Protein AF-A0A0F9FN54-F1 (afdb_monomer_lite)

Organism: NCBI:txid412755

InterPro domains:
  IPR027417 P-loop containing nucleoside triphosphate hydrolase [G3DSA:3.40.50.300] (29-203)

pLDDT: mean 92.81, std 5.58, range [67.12, 98.38]

Secondary structure (DSSP, 8-state):
---HHHHHHHHHHHHHHHTS------HHHHHHHHHHHHHTEETTTTEESSPPPHHHHHHHHHHHHHHHH-HHHHHHHH-EEEPPGGGT-SEEE----HHHHHHHHHHHHHHHHHHHHHHTTPPP----------SSS-HHHHHHHHHHHHHHHSTT-------SSHHHHHHHHHHHHHHHHTS-TTTSPPEEEEETTTEEEE-

Structure (mmCIF, N/CA/C/O backbone):
data_AF-A0A0F9FN54-F1
#
_entry.id   AF-A0A0F9FN54-F1
#
loop_
_atom_site.group_PDB
_atom_site.id
_atom_site.type_symbol
_atom_site.label_atom_id
_atom_site.label_alt_id
_atom_site.label_comp_id
_atom_site.label_asym_id
_atom_site.label_entity_id
_atom_site.label_seq_id
_atom_site.pdbx_PDB_ins_code
_atom_site.Cartn_x
_atom_site.Cartn_y
_atom_site.Cartn_z
_atom_site.occupancy
_atom_site.B_iso_or_equiv
_atom_site.auth_seq_id
_atom_site.auth_comp_id
_atom_site.auth_asym_id
_atom_site.auth_atom_id
_atom_site.pdbx_PDB_model_num
ATOM 1 N N . MET A 1 1 ? 0.447 9.587 -1.155 1.00 75.12 1 MET A N 1
ATOM 2 C CA . MET A 1 1 ? 1.262 8.573 -1.870 1.00 75.12 1 MET A CA 1
ATOM 3 C C . MET A 1 1 ? 2.548 9.276 -2.309 1.00 75.12 1 MET A C 1
ATOM 5 O O . MET A 1 1 ? 2.485 10.494 -2.334 1.00 75.12 1 MET A O 1
ATOM 9 N N . TYR A 1 2 ? 3.659 8.559 -2.525 1.00 93.06 2 TYR A N 1
ATOM 10 C CA . TYR A 1 2 ? 5.071 8.960 -2.798 1.00 93.06 2 TYR A CA 1
ATOM 11 C C . TYR A 1 2 ? 5.631 10.282 -2.229 1.00 93.06 2 TYR A C 1
ATOM 13 O O . TYR A 1 2 ? 6.645 10.247 -1.538 1.00 93.06 2 TYR A O 1
ATOM 21 N N . SER A 1 3 ? 5.038 11.434 -2.542 1.00 95.44 3 SER A N 1
ATOM 22 C CA . SER A 1 3 ? 5.472 12.739 -2.030 1.00 95.44 3 SER A CA 1
ATOM 23 C C . SER A 1 3 ? 5.103 12.938 -0.563 1.00 95.44 3 SER A C 1
ATOM 25 O O . SER A 1 3 ? 3.932 12.846 -0.183 1.00 95.44 3 SER A O 1
ATOM 27 N N . GLN A 1 4 ? 6.100 13.297 0.249 1.00 95.19 4 GLN A N 1
ATOM 28 C CA . GLN A 1 4 ? 5.925 13.563 1.675 1.00 95.19 4 GLN A CA 1
ATOM 29 C C . GLN A 1 4 ? 4.948 14.718 1.933 1.00 95.19 4 GLN A C 1
ATOM 31 O O . GLN A 1 4 ? 4.065 14.589 2.778 1.00 95.19 4 GLN A O 1
ATOM 36 N N . GLY A 1 5 ? 5.032 15.809 1.164 1.00 94.81 5 GLY A N 1
ATOM 37 C CA . GLY A 1 5 ? 4.129 16.952 1.333 1.00 94.81 5 GLY A CA 1
ATOM 38 C C . GLY A 1 5 ? 2.670 16.592 1.033 1.00 94.81 5 GLY A C 1
ATOM 39 O O . GLY A 1 5 ? 1.753 17.023 1.735 1.00 94.81 5 GLY A O 1
ATOM 40 N N . ILE A 1 6 ? 2.440 15.740 0.028 1.00 95.00 6 ILE A N 1
ATOM 41 C CA . ILE A 1 6 ? 1.098 15.238 -0.294 1.00 95.00 6 ILE A CA 1
ATOM 42 C C . ILE A 1 6 ? 0.597 14.294 0.800 1.00 95.00 6 ILE A C 1
ATOM 44 O O . ILE A 1 6 ? -0.565 14.389 1.201 1.00 95.00 6 ILE A O 1
ATOM 48 N N . ILE A 1 7 ? 1.458 13.398 1.288 1.00 97.19 7 ILE A N 1
ATOM 49 C CA . ILE A 1 7 ? 1.140 12.465 2.375 1.00 97.19 7 ILE A CA 1
ATOM 50 C C . ILE A 1 7 ? 0.719 13.235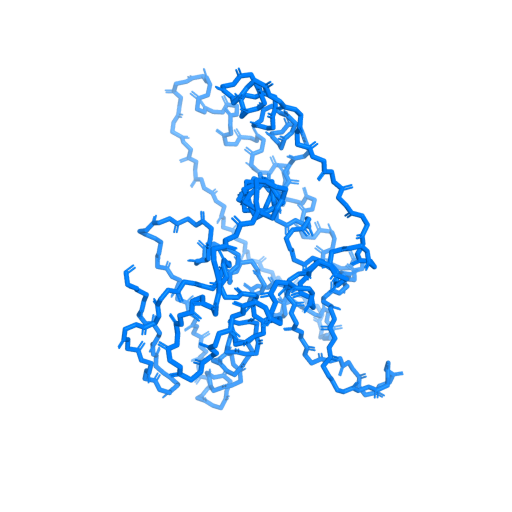 3.630 1.00 97.19 7 ILE A C 1
ATOM 52 O O . ILE A 1 7 ? -0.348 12.965 4.175 1.00 97.19 7 ILE A O 1
ATOM 56 N N . GLU A 1 8 ? 1.493 14.234 4.049 1.00 96.69 8 GLU A N 1
ATOM 57 C CA . GLU A 1 8 ? 1.197 15.060 5.225 1.00 96.69 8 GLU A CA 1
ATOM 58 C C . GLU A 1 8 ? -0.110 15.841 5.065 1.00 96.69 8 GLU A C 1
ATOM 60 O O . GLU A 1 8 ? -0.944 15.861 5.973 1.00 96.69 8 GLU A O 1
ATOM 65 N N . ALA A 1 9 ? -0.347 16.427 3.887 1.00 95.75 9 ALA A N 1
ATOM 66 C CA . ALA A 1 9 ? -1.596 17.123 3.601 1.00 95.75 9 ALA A CA 1
ATOM 67 C C . ALA A 1 9 ? -2.811 16.178 3.640 1.00 95.75 9 ALA A C 1
ATOM 69 O O . ALA A 1 9 ? -3.871 16.548 4.151 1.00 95.75 9 ALA A O 1
ATOM 70 N N . GLN A 1 10 ? -2.681 14.958 3.107 1.00 96.44 10 GLN A N 1
ATOM 71 C CA . GLN A 1 10 ? -3.735 13.942 3.154 1.00 96.44 10 GLN A CA 1
ATOM 72 C C . GLN A 1 10 ? -3.974 13.443 4.581 1.00 96.44 10 GLN A C 1
ATOM 74 O O . GLN A 1 10 ? -5.127 13.386 5.011 1.00 96.44 10 GLN A O 1
ATOM 79 N N . GLN A 1 11 ? -2.905 13.160 5.327 1.00 97.44 11 GLN A N 1
ATOM 80 C CA . GLN A 1 11 ? -2.971 12.781 6.734 1.00 97.44 11 GLN A CA 1
ATOM 81 C C . GLN A 1 11 ? -3.707 13.857 7.540 1.00 97.44 11 GLN A C 1
ATOM 83 O O . GLN A 1 11 ? -4.713 13.551 8.171 1.00 97.44 11 GLN A O 1
ATOM 88 N N . GLY A 1 12 ? -3.317 15.130 7.426 1.00 97.31 12 GLY A N 1
ATOM 89 C CA . GLY A 1 12 ? -3.979 16.225 8.141 1.00 97.31 12 GLY A CA 1
ATOM 90 C C . GLY A 1 12 ? -5.473 16.366 7.813 1.00 97.31 12 GLY A C 1
ATOM 91 O O . GLY A 1 12 ? -6.284 16.645 8.698 1.00 97.31 12 GLY A O 1
ATOM 92 N N . ARG A 1 13 ? -5.881 16.121 6.557 1.00 96.62 13 ARG A N 1
ATOM 93 C CA . ARG A 1 13 ? -7.307 16.097 6.173 1.00 96.62 13 ARG A CA 1
ATOM 94 C C . ARG A 1 13 ? -8.059 14.939 6.828 1.00 96.62 13 ARG A C 1
ATOM 96 O O . ARG A 1 13 ? -9.179 15.144 7.296 1.00 96.62 13 ARG A O 1
ATOM 103 N N . LEU A 1 14 ? -7.469 13.743 6.851 1.00 96.88 14 LEU A N 1
ATOM 104 C CA . LEU A 1 14 ? -8.062 12.567 7.491 1.00 96.88 14 LEU A CA 1
ATOM 105 C C . L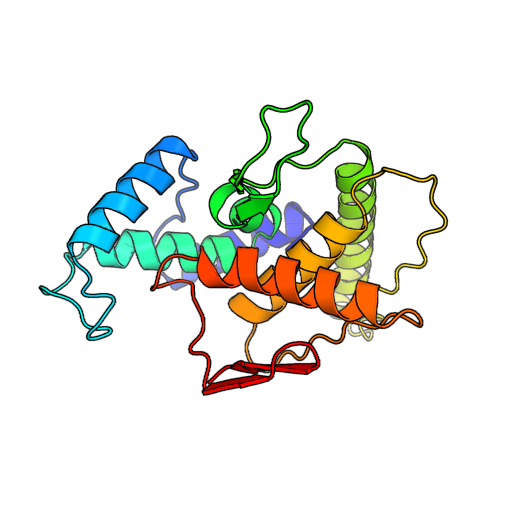EU A 1 14 ? -8.198 12.771 8.999 1.00 96.88 14 LEU A C 1
ATOM 107 O O . LEU A 1 14 ? -9.282 12.568 9.537 1.00 96.88 14 LEU A O 1
ATOM 111 N N . GLU A 1 15 ? -7.141 13.245 9.655 1.00 97.56 15 GLU A N 1
ATOM 112 C CA . GLU A 1 15 ? -7.126 13.496 11.096 1.00 97.56 15 GLU A CA 1
ATOM 113 C C . GLU A 1 15 ? -8.177 14.533 11.502 1.00 97.56 15 GLU A C 1
ATOM 115 O O . GLU A 1 15 ? -8.944 14.316 12.442 1.00 97.56 15 GLU A O 1
ATOM 120 N N . LYS A 1 16 ? -8.291 15.628 10.736 1.00 97.25 16 LYS A N 1
ATOM 121 C CA . LYS A 1 16 ? -9.332 16.642 10.946 1.00 97.25 16 LYS A CA 1
ATOM 122 C C . LYS A 1 16 ? -10.739 16.065 10.787 1.00 97.25 16 LYS A C 1
ATOM 124 O O . LYS A 1 16 ? -11.623 16.407 11.565 1.00 97.25 16 LYS A O 1
ATOM 129 N N . ARG A 1 17 ? -10.958 15.216 9.779 1.00 96.38 17 ARG A N 1
ATOM 130 C CA . ARG A 1 17 ? -12.266 14.595 9.517 1.00 96.38 17 ARG A CA 1
ATOM 131 C C . ARG A 1 17 ? -12.664 13.607 10.612 1.00 96.38 17 ARG A C 1
ATOM 133 O O . ARG A 1 17 ? -13.839 13.510 10.937 1.00 96.38 17 ARG A O 1
ATOM 140 N N . LEU A 1 18 ? -11.701 12.856 11.133 1.00 94.62 18 LEU A N 1
ATOM 141 C CA . LEU A 1 18 ? -11.948 11.772 12.079 1.00 94.62 18 LEU A CA 1
ATOM 142 C C . LEU A 1 18 ? -11.888 12.215 13.548 1.00 94.62 18 LEU A C 1
ATOM 144 O O . LEU A 1 18 ? -12.342 11.481 14.422 1.00 94.62 18 LEU A O 1
ATOM 148 N N . GLY A 1 19 ? -11.315 13.387 13.831 1.00 94.81 19 GLY A N 1
ATOM 149 C CA . GLY A 1 19 ? -11.162 13.906 15.190 1.00 94.81 19 GLY A CA 1
ATOM 150 C C . GLY A 1 19 ? -10.036 13.240 15.985 1.00 94.81 19 GLY A C 1
ATOM 151 O O . GLY A 1 19 ? -10.048 13.282 17.213 1.00 94.81 19 GLY A O 1
ATOM 152 N N . PHE A 1 20 ? -9.066 12.608 15.317 1.00 94.44 20 PHE A N 1
ATOM 153 C CA . PHE A 1 20 ? -7.920 11.977 15.970 1.00 94.44 20 PHE A CA 1
ATOM 154 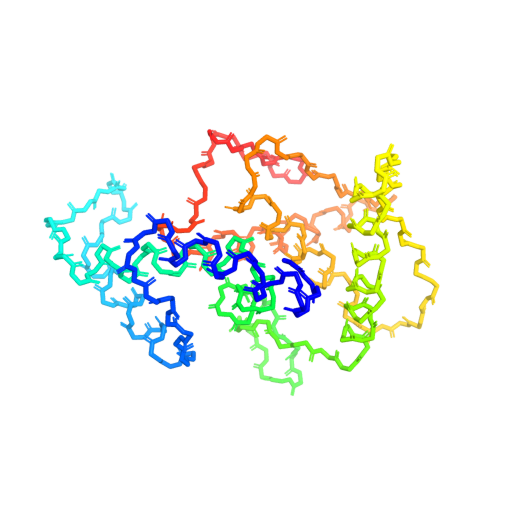C C . PHE A 1 20 ? -6.682 11.934 15.082 1.00 94.44 20 PHE A C 1
ATOM 156 O O . PHE A 1 20 ? -6.790 12.024 13.865 1.00 94.44 20 PHE A O 1
ATOM 163 N N . LYS A 1 21 ? -5.511 11.756 15.701 1.00 97.00 21 LYS A N 1
ATOM 164 C CA . LYS A 1 21 ? -4.230 11.669 14.992 1.00 97.00 21 LYS A CA 1
ATOM 165 C C . LYS A 1 21 ? -3.916 10.251 14.533 1.00 97.00 21 LYS A C 1
ATOM 167 O O . LYS A 1 21 ? -4.030 9.315 15.326 1.00 97.00 21 LYS A O 1
ATOM 172 N N . LEU A 1 22 ? -3.461 10.113 13.291 1.00 97.44 22 LEU A N 1
ATOM 173 C CA . LEU A 1 22 ? -2.934 8.853 12.789 1.00 97.44 22 LEU A CA 1
ATOM 174 C C . LEU A 1 22 ? -1.554 8.617 13.410 1.00 97.44 22 LEU A C 1
ATOM 176 O O . LEU A 1 22 ? -0.697 9.501 13.441 1.00 97.44 22 LEU A O 1
ATOM 180 N N . THR A 1 23 ? -1.345 7.415 13.930 1.00 97.50 23 THR A N 1
ATOM 181 C CA . THR A 1 23 ? -0.119 7.004 14.609 1.00 97.50 23 THR A CA 1
ATOM 182 C C . THR A 1 23 ? 0.686 6.106 13.688 1.00 97.50 23 THR A C 1
ATOM 184 O O . THR A 1 23 ? 0.209 5.063 13.264 1.00 97.50 23 THR A O 1
ATOM 187 N N . ARG A 1 24 ? 1.926 6.489 13.388 1.00 97.62 24 ARG A N 1
ATOM 188 C CA . ARG A 1 24 ? 2.852 5.643 12.627 1.00 97.62 24 ARG A CA 1
ATOM 189 C C . ARG A 1 24 ? 3.532 4.671 13.583 1.00 97.62 24 ARG A C 1
ATOM 191 O O . ARG A 1 24 ? 4.430 5.073 14.322 1.00 97.62 24 ARG A O 1
ATOM 198 N N . TYR A 1 25 ? 3.101 3.415 13.586 1.00 97.50 25 TYR A N 1
ATOM 199 C CA . TYR A 1 25 ? 3.693 2.400 14.452 1.00 97.50 25 TYR A CA 1
ATOM 200 C C . TYR A 1 25 ? 5.016 1.869 13.862 1.00 97.50 25 TYR A C 1
ATOM 202 O O . TYR A 1 25 ? 5.160 1.759 12.633 1.00 97.50 25 TYR A O 1
ATOM 210 N N . PRO A 1 26 ? 6.014 1.566 14.713 1.00 96.88 26 PRO A N 1
ATOM 211 C CA . PRO A 1 26 ? 7.192 0.815 14.294 1.00 96.88 26 PRO A CA 1
ATOM 212 C C . PRO A 1 26 ? 6.799 -0.625 13.922 1.00 96.88 26 PRO A C 1
ATOM 214 O O . PRO A 1 26 ? 5.759 -1.121 14.361 1.00 96.88 26 PRO A O 1
ATOM 217 N N . LEU A 1 27 ? 7.612 -1.263 13.077 1.00 96.00 27 LEU A N 1
ATOM 218 C CA . LEU A 1 27 ? 7.303 -2.566 12.477 1.00 96.00 27 LEU A CA 1
ATOM 219 C C . LEU A 1 27 ? 7.028 -3.653 13.525 1.00 96.00 27 LEU A C 1
ATOM 221 O O . LEU A 1 27 ? 6.020 -4.336 13.429 1.00 96.00 27 LEU A O 1
ATOM 225 N N . ASP A 1 28 ? 7.861 -3.748 14.558 1.00 97.31 28 ASP A N 1
ATOM 226 C CA . ASP A 1 28 ? 7.722 -4.712 15.657 1.00 97.31 28 ASP A CA 1
ATOM 227 C C . ASP A 1 28 ? 6.358 -4.617 16.362 1.00 97.31 28 ASP A C 1
ATOM 229 O O . ASP A 1 28 ? 5.728 -5.623 16.688 1.00 97.31 28 ASP A O 1
ATOM 233 N N . LYS A 1 29 ? 5.855 -3.392 16.556 1.00 97.81 29 LYS A N 1
ATOM 234 C CA . LYS A 1 29 ? 4.516 -3.171 17.114 1.00 97.81 29 LYS A CA 1
ATOM 235 C C . LYS A 1 29 ? 3.417 -3.564 16.140 1.00 97.81 29 LYS A C 1
ATOM 237 O O . LYS A 1 29 ? 2.404 -4.094 16.583 1.00 97.81 29 LYS A O 1
ATOM 242 N N . VAL A 1 30 ? 3.590 -3.288 14.849 1.00 98.06 30 VAL A N 1
ATOM 243 C CA . VAL A 1 30 ? 2.627 -3.701 13.818 1.00 98.06 30 VAL A CA 1
ATOM 244 C C . VAL A 1 30 ? 2.535 -5.221 13.770 1.00 98.06 30 VAL A C 1
ATOM 246 O O . VAL A 1 30 ? 1.434 -5.753 13.822 1.00 98.06 30 VAL A O 1
ATOM 249 N N . GLU A 1 31 ? 3.667 -5.922 13.766 1.00 97.50 31 GLU A N 1
ATOM 250 C CA . GLU A 1 31 ? 3.717 -7.387 13.779 1.00 97.50 31 GLU A CA 1
ATOM 251 C C . GLU A 1 31 ? 3.035 -7.970 15.023 1.00 97.50 31 GLU A C 1
ATOM 253 O O . GLU A 1 31 ? 2.241 -8.905 14.913 1.00 97.50 31 GLU A O 1
ATOM 258 N N . ALA A 1 32 ? 3.268 -7.379 16.199 1.00 98.12 32 ALA A N 1
ATOM 259 C CA . ALA A 1 32 ? 2.592 -7.788 17.428 1.00 98.12 32 ALA A CA 1
ATOM 260 C C . ALA A 1 32 ? 1.065 -7.601 17.351 1.00 98.12 32 ALA A C 1
ATOM 262 O O . ALA A 1 32 ? 0.311 -8.473 17.787 1.00 98.12 32 ALA A O 1
ATOM 263 N N . TRP A 1 33 ? 0.599 -6.488 16.776 1.00 98.38 33 TRP A N 1
ATOM 264 C CA . TRP A 1 33 ? -0.829 -6.246 16.557 1.00 98.38 33 TRP A CA 1
ATOM 265 C C . TRP A 1 33 ? -1.437 -7.195 15.528 1.00 98.38 33 TRP A C 1
ATOM 267 O O . TRP A 1 33 ? -2.531 -7.702 15.756 1.00 98.38 33 TRP A O 1
ATOM 277 N N . VAL A 1 34 ? -0.738 -7.467 14.424 1.00 97.75 34 VAL A N 1
ATOM 278 C CA . VAL A 1 34 ? -1.182 -8.436 13.412 1.00 97.75 34 VAL A CA 1
ATOM 279 C C . VAL A 1 34 ? -1.350 -9.811 14.053 1.00 97.75 34 VAL A C 1
ATOM 281 O O . VAL A 1 34 ? -2.433 -10.379 13.967 1.00 97.75 34 VAL A O 1
ATOM 284 N N . ALA A 1 35 ? -0.353 -10.291 14.802 1.00 97.25 35 ALA A N 1
ATOM 285 C CA . ALA A 1 35 ? -0.441 -11.573 15.501 1.00 97.25 35 ALA A CA 1
ATOM 286 C C . ALA A 1 35 ? -1.602 -11.616 16.515 1.00 97.25 35 ALA A C 1
ATOM 288 O O . ALA A 1 35 ? -2.294 -12.629 16.640 1.00 97.25 35 ALA A O 1
ATOM 289 N N . HIS A 1 36 ? -1.842 -10.511 17.228 1.00 97.56 36 HIS A N 1
ATOM 290 C CA . HIS A 1 36 ? -2.970 -10.386 18.151 1.00 97.56 36 HIS A CA 1
ATOM 291 C C . HIS A 1 36 ? -4.328 -10.475 17.435 1.00 97.56 36 HIS A C 1
ATOM 293 O O . HIS A 1 36 ? -5.216 -11.205 17.880 1.00 97.56 36 HIS A O 1
ATOM 299 N N . LEU A 1 37 ? -4.479 -9.765 16.315 1.00 97.62 37 LEU A N 1
ATOM 300 C CA . LEU A 1 37 ? -5.703 -9.741 15.512 1.00 97.62 37 LEU A CA 1
ATOM 301 C C . LEU A 1 37 ? -5.944 -11.061 14.774 1.00 97.62 37 LEU A C 1
ATOM 303 O O . LEU A 1 37 ? -7.090 -11.490 14.649 1.00 97.62 37 LEU A O 1
ATOM 307 N N . ASP A 1 38 ? -4.888 -11.736 14.325 1.00 96.06 38 ASP A N 1
ATOM 308 C CA . ASP A 1 38 ? -4.984 -13.052 13.692 1.00 96.06 38 ASP A CA 1
ATOM 309 C C . ASP A 1 38 ? -5.495 -14.107 14.677 1.00 96.06 38 ASP A C 1
ATOM 311 O O . ASP A 1 38 ? -6.315 -14.949 14.313 1.00 96.06 38 ASP A O 1
ATOM 315 N N . ALA A 1 39 ? -5.116 -14.019 15.956 1.00 95.56 39 ALA A N 1
ATOM 316 C CA . ALA A 1 39 ? -5.679 -14.880 16.997 1.00 95.56 39 ALA A CA 1
ATOM 317 C C . ALA A 1 39 ? -7.193 -14.656 17.206 1.00 95.56 39 ALA A C 1
ATOM 319 O O . ALA A 1 39 ? -7.898 -15.560 17.663 1.00 95.56 39 ALA A O 1
ATOM 320 N N . ALA A 1 40 ? -7.710 -13.473 16.857 1.00 95.19 40 ALA A N 1
ATOM 321 C CA . ALA A 1 40 ? -9.134 -13.149 16.903 1.00 95.19 40 ALA A CA 1
ATOM 322 C C . ALA A 1 40 ? -9.897 -13.539 15.621 1.00 95.19 40 ALA A C 1
ATOM 324 O O . ALA A 1 40 ? -11.125 -13.416 15.593 1.00 95.19 40 ALA A O 1
ATOM 325 N N . TYR A 1 41 ? -9.217 -14.048 14.589 1.00 96.50 41 TYR A N 1
ATOM 326 C CA . TYR A 1 41 ? -9.801 -14.380 13.290 1.00 96.50 41 TYR A CA 1
ATOM 327 C C . TYR A 1 41 ? -9.745 -15.888 12.999 1.00 96.50 41 TYR A C 1
ATOM 329 O O . TYR A 1 41 ? -8.823 -16.612 13.382 1.00 96.50 41 TYR A O 1
ATOM 337 N N . ASP A 1 42 ? -10.786 -16.402 12.353 1.00 93.69 42 ASP A N 1
ATOM 338 C CA . ASP A 1 42 ? -10.851 -17.766 11.840 1.00 93.69 42 ASP A CA 1
ATOM 339 C C . ASP A 1 42 ? -10.664 -17.723 10.322 1.00 93.69 42 ASP A C 1
ATOM 341 O O . ASP A 1 42 ? -11.586 -17.356 9.594 1.00 93.69 42 ASP A O 1
ATOM 345 N N . ASN A 1 43 ? -9.462 -18.072 9.854 1.00 88.00 43 ASN A N 1
ATOM 346 C CA . ASN A 1 43 ? -9.116 -18.038 8.430 1.00 88.00 43 ASN A CA 1
ATOM 347 C C . ASN A 1 43 ? -9.936 -19.028 7.589 1.00 88.00 43 ASN A C 1
ATOM 349 O O . ASN A 1 43 ? -10.284 -18.707 6.453 1.00 88.00 43 ASN A O 1
ATOM 353 N N . ASP A 1 44 ? -10.296 -20.188 8.146 1.00 88.75 44 ASP A N 1
ATOM 354 C CA . ASP A 1 44 ? -11.051 -21.215 7.420 1.00 88.75 44 ASP A CA 1
ATOM 355 C C . ASP A 1 44 ? -12.495 -20.767 7.200 1.00 88.75 44 ASP A C 1
ATOM 357 O O . ASP A 1 44 ? -13.055 -20.900 6.111 1.00 88.75 44 ASP A O 1
ATOM 361 N N . LYS A 1 45 ? -13.102 -20.196 8.246 1.00 91.00 45 LYS A N 1
ATOM 362 C CA . LYS A 1 45 ? -14.482 -19.697 8.194 1.00 91.00 45 LYS A CA 1
ATOM 363 C C . LYS A 1 45 ? -14.587 -18.272 7.663 1.00 91.00 45 LYS A C 1
ATOM 365 O O . LYS A 1 45 ? -15.698 -17.826 7.395 1.00 91.00 45 LYS A O 1
ATOM 370 N N . LYS A 1 46 ? -13.461 -17.569 7.528 1.00 90.06 46 LYS A N 1
ATOM 371 C CA . LYS A 1 46 ? -13.366 -16.137 7.213 1.00 90.06 46 LYS A CA 1
ATOM 372 C C . LYS A 1 46 ? -14.204 -15.257 8.148 1.00 90.06 46 LYS A C 1
ATOM 374 O O . LYS A 1 46 ? -14.857 -14.311 7.710 1.00 90.06 46 LYS A O 1
ATOM 379 N N . LEU A 1 47 ? -14.213 -15.580 9.442 1.00 93.94 47 LEU A N 1
ATOM 380 C CA . LEU A 1 47 ? -15.048 -14.914 10.445 1.00 93.94 47 LEU A CA 1
ATOM 381 C C . LEU A 1 47 ? -14.251 -14.550 11.692 1.00 93.94 47 LEU A C 1
ATOM 383 O O . LEU A 1 47 ? -13.337 -15.259 12.104 1.00 93.94 47 LEU A O 1
ATOM 387 N N . LEU A 1 48 ? -14.658 -13.464 12.342 1.00 95.25 48 LEU A N 1
ATOM 388 C CA . LEU A 1 48 ? -14.146 -13.110 13.657 1.00 95.25 48 LEU A CA 1
ATOM 389 C C . LEU A 1 48 ? -14.602 -14.135 14.704 1.00 95.25 48 LEU A C 1
ATOM 391 O O . LEU A 1 48 ? -15.786 -14.462 14.804 1.00 95.25 48 LEU A O 1
ATOM 395 N N . ARG A 1 49 ? -13.662 -14.614 15.521 1.00 95.44 49 ARG A N 1
ATOM 396 C CA . ARG A 1 49 ? -13.931 -15.521 16.651 1.00 95.44 49 ARG A CA 1
ATOM 397 C C . ARG A 1 49 ? -14.637 -14.807 17.804 1.00 95.44 49 ARG A C 1
ATOM 399 O O . ARG A 1 49 ? -15.304 -15.447 18.612 1.00 95.44 49 ARG A O 1
ATOM 406 N N . ARG A 1 50 ? -14.468 -13.487 17.884 1.00 95.50 50 ARG A N 1
ATOM 407 C CA . ARG A 1 50 ? -15.088 -12.582 18.857 1.00 95.50 50 ARG A CA 1
ATOM 408 C C . ARG A 1 50 ? -15.250 -11.192 18.253 1.00 95.50 50 ARG A C 1
ATOM 410 O O . ARG A 1 50 ? -14.578 -10.865 17.283 1.00 95.50 50 ARG A O 1
ATOM 417 N N . ALA A 1 51 ? -16.080 -10.354 18.864 1.00 96.25 51 ALA A N 1
ATOM 418 C CA . ALA A 1 51 ? -16.097 -8.937 18.521 1.00 96.25 51 ALA A CA 1
ATOM 419 C C . ALA A 1 51 ? -14.716 -8.297 18.762 1.00 96.25 51 ALA A C 1
ATOM 421 O O . ALA A 1 51 ? -14.009 -8.662 19.715 1.00 96.25 51 ALA A O 1
ATOM 422 N N . LEU A 1 52 ? -14.352 -7.356 17.892 1.00 97.50 52 LEU A N 1
ATOM 423 C CA . LEU A 1 52 ? -13.165 -6.533 18.070 1.00 97.50 52 LEU A CA 1
ATOM 424 C C . LEU A 1 52 ? -13.389 -5.527 19.198 1.00 97.50 52 LEU A C 1
ATOM 426 O O . LEU A 1 52 ? -14.505 -5.052 19.427 1.00 97.50 52 LEU A O 1
ATOM 430 N N . THR A 1 53 ? -12.326 -5.225 19.931 1.00 98.06 53 THR A N 1
ATOM 431 C CA . THR A 1 53 ? -12.329 -4.138 20.901 1.00 98.06 53 THR A CA 1
ATOM 432 C C . THR A 1 53 ? -12.257 -2.793 20.170 1.00 98.06 53 THR A C 1
ATOM 434 O O . THR A 1 53 ? -11.754 -2.714 19.046 1.00 98.06 53 THR A O 1
ATOM 437 N N . PRO A 1 54 ? -12.681 -1.691 20.812 1.00 97.38 54 PRO A N 1
ATOM 438 C CA . PRO A 1 54 ? -12.527 -0.358 20.230 1.00 97.38 54 PRO A CA 1
ATOM 439 C C . PRO A 1 54 ? -11.075 -0.002 19.875 1.00 97.38 54 PRO A C 1
ATOM 441 O O . PRO A 1 54 ? -10.836 0.795 18.971 1.00 97.38 54 PRO A O 1
ATOM 444 N N . GLU A 1 55 ? -10.099 -0.573 20.584 1.00 97.38 55 GLU A N 1
ATOM 445 C CA . GLU A 1 55 ? -8.669 -0.362 20.335 1.00 97.38 55 GLU A CA 1
ATOM 446 C C . GLU A 1 55 ? -8.192 -1.116 19.090 1.00 97.38 55 GLU A C 1
ATOM 448 O O . GLU A 1 55 ? -7.436 -0.559 18.296 1.00 97.38 55 GLU A O 1
ATOM 453 N N . GLU A 1 56 ? -8.675 -2.342 18.887 1.00 98.19 56 GLU A N 1
ATOM 454 C CA . GLU A 1 56 ? -8.412 -3.142 17.688 1.00 98.19 56 GLU A CA 1
ATOM 455 C C . GLU A 1 56 ? -9.008 -2.491 16.440 1.00 98.19 56 GLU A C 1
ATOM 457 O O . GLU A 1 56 ? -8.296 -2.278 15.459 1.00 98.19 56 GLU A O 1
ATOM 462 N N . ASP A 1 57 ? -10.280 -2.088 16.503 1.00 97.56 57 ASP A N 1
ATOM 463 C CA . ASP A 1 57 ? -10.935 -1.345 15.420 1.00 97.56 57 ASP A CA 1
ATOM 464 C C . ASP A 1 57 ? -10.174 -0.056 15.104 1.00 97.56 57 ASP A C 1
ATOM 466 O O . ASP A 1 57 ? -9.978 0.317 13.943 1.00 97.56 57 ASP A O 1
ATOM 470 N N . ARG A 1 58 ? -9.700 0.633 16.147 1.00 97.44 58 ARG A N 1
ATOM 471 C CA . ARG A 1 58 ? -8.917 1.855 15.993 1.00 97.44 58 ARG A CA 1
ATOM 472 C C . ARG A 1 58 ? -7.569 1.597 15.336 1.00 97.44 58 ARG A C 1
ATOM 474 O O . ARG A 1 58 ? -7.163 2.405 14.499 1.00 97.44 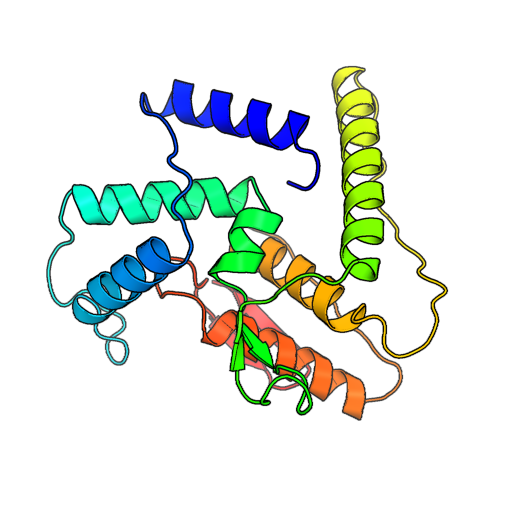58 ARG A O 1
ATOM 481 N N . PHE A 1 59 ? -6.889 0.515 15.698 1.00 98.31 59 PHE A N 1
ATOM 482 C CA . PHE A 1 59 ? -5.638 0.112 15.071 1.00 98.31 59 PHE A CA 1
ATOM 483 C C . PHE A 1 59 ? -5.850 -0.226 13.590 1.00 98.31 59 PHE A C 1
ATOM 485 O O . PHE A 1 59 ? -5.175 0.347 12.736 1.00 98.31 59 PHE A O 1
ATOM 492 N N . ILE A 1 60 ? -6.845 -1.059 13.271 1.00 98.19 60 ILE A N 1
ATOM 493 C CA . ILE A 1 60 ? -7.183 -1.434 11.889 1.00 98.19 60 ILE A CA 1
ATOM 494 C C . ILE A 1 60 ? -7.495 -0.190 11.056 1.00 98.19 60 ILE A C 1
ATOM 496 O O . ILE A 1 60 ? -6.951 -0.015 9.962 1.00 98.19 60 ILE A O 1
ATOM 500 N N . LEU A 1 61 ? -8.326 0.719 11.578 1.00 98.06 61 LEU A N 1
ATOM 501 C CA . LEU A 1 61 ? -8.655 1.968 10.897 1.00 98.06 61 LEU A CA 1
ATOM 502 C C . LEU A 1 61 ? -7.408 2.833 10.670 1.00 98.06 61 LEU A C 1
ATOM 504 O O . LEU A 1 61 ? -7.226 3.373 9.579 1.00 98.06 61 LEU A O 1
ATOM 508 N N . ASN A 1 62 ? -6.546 2.964 11.679 1.00 98.38 62 ASN A N 1
ATOM 509 C CA . ASN A 1 62 ? -5.300 3.717 11.575 1.00 98.38 62 ASN A CA 1
ATOM 510 C C . ASN A 1 62 ? -4.400 3.178 10.455 1.00 98.38 62 ASN A C 1
ATOM 512 O O . ASN A 1 62 ? -3.982 3.936 9.577 1.00 98.38 62 ASN A O 1
ATOM 516 N N . GLU A 1 63 ? -4.147 1.871 10.469 1.00 98.31 63 GLU A N 1
ATOM 517 C CA . GLU A 1 63 ? -3.253 1.215 9.519 1.00 98.31 63 GLU A CA 1
ATOM 518 C C . GLU A 1 63 ? -3.821 1.197 8.103 1.00 98.31 63 GLU A C 1
ATOM 520 O O . GLU A 1 63 ? -3.079 1.434 7.151 1.00 98.31 63 GLU A O 1
ATOM 525 N N . THR A 1 64 ? -5.132 1.006 7.947 1.00 97.62 64 THR A N 1
ATOM 526 C CA . THR A 1 64 ? -5.807 1.065 6.641 1.00 97.62 64 THR A CA 1
ATOM 527 C C . THR A 1 64 ? -5.680 2.458 6.023 1.00 97.62 64 THR A C 1
ATOM 529 O O . THR A 1 64 ? -5.353 2.608 4.841 1.00 97.62 64 THR A O 1
ATOM 532 N N . LEU A 1 65 ? -5.887 3.508 6.824 1.00 97.38 65 LEU A N 1
ATOM 533 C CA . LEU A 1 65 ? -5.799 4.890 6.357 1.00 97.38 65 LEU A CA 1
ATOM 534 C C . LEU A 1 65 ? -4.368 5.290 6.006 1.00 97.38 65 LEU A C 1
ATOM 536 O O . LEU A 1 65 ? -4.154 5.838 4.924 1.00 97.38 65 LEU A O 1
ATOM 540 N N . LEU A 1 66 ? -3.396 4.993 6.878 1.00 97.88 66 LEU A N 1
ATOM 541 C CA . LEU A 1 66 ? -1.981 5.247 6.594 1.00 97.88 66 LEU A CA 1
ATOM 542 C C . LEU A 1 66 ? -1.521 4.474 5.363 1.00 97.88 66 LEU A C 1
ATOM 544 O O . LEU A 1 66 ? -0.894 5.060 4.485 1.00 97.88 66 LEU A O 1
ATOM 548 N N . SER A 1 67 ? -1.910 3.204 5.253 1.00 97.56 67 SER A N 1
ATOM 549 C CA . SER A 1 67 ? -1.615 2.380 4.085 1.00 97.56 67 SER A CA 1
ATOM 550 C C . SER A 1 67 ? -2.153 2.994 2.800 1.00 97.56 67 SER A C 1
ATOM 552 O O . SER A 1 67 ? -1.463 3.010 1.787 1.00 97.56 67 SER A O 1
ATOM 554 N N . THR A 1 68 ? -3.356 3.566 2.834 1.00 96.62 68 THR A N 1
ATOM 555 C CA . THR A 1 68 ? -3.971 4.188 1.655 1.00 96.62 68 THR A CA 1
ATOM 556 C C . THR A 1 68 ? -3.205 5.420 1.181 1.00 96.62 68 THR A C 1
ATOM 558 O O . THR A 1 68 ? -3.011 5.629 -0.021 1.00 96.62 68 THR A O 1
ATOM 561 N N . ILE A 1 69 ? -2.758 6.257 2.116 1.00 96.94 69 ILE A N 1
ATOM 562 C CA . ILE A 1 69 ? -2.120 7.528 1.771 1.00 96.94 69 ILE A CA 1
ATOM 563 C C . ILE A 1 69 ? -0.606 7.422 1.642 1.00 96.94 69 ILE A C 1
ATOM 565 O O . ILE A 1 69 ? -0.022 8.287 1.006 1.00 96.94 69 ILE A O 1
ATOM 569 N N . ASP A 1 70 ? 0.053 6.402 2.176 1.00 97.75 70 ASP A N 1
ATOM 570 C CA . ASP A 1 70 ? 1.510 6.299 2.199 1.00 97.75 70 ASP A CA 1
ATOM 571 C C . ASP A 1 70 ? 1.970 4.918 1.721 1.00 97.75 70 ASP A C 1
ATOM 573 O O . ASP A 1 70 ? 1.901 3.919 2.436 1.00 97.75 70 ASP A O 1
ATOM 577 N N . TYR A 1 71 ? 2.469 4.890 0.481 1.00 97.62 71 TYR A N 1
ATOM 578 C CA . TYR A 1 71 ? 2.991 3.678 -0.144 1.00 97.62 71 TYR A CA 1
ATOM 579 C C . TYR A 1 71 ? 4.155 3.083 0.648 1.00 97.62 71 TYR A C 1
ATOM 581 O O . TYR A 1 71 ? 4.195 1.872 0.830 1.00 97.62 71 TYR A O 1
ATOM 589 N N . LEU A 1 72 ? 5.107 3.909 1.096 1.00 96.69 72 LEU A N 1
ATOM 590 C CA . LEU A 1 72 ? 6.310 3.389 1.738 1.00 96.69 72 LEU A CA 1
ATOM 591 C C . LEU A 1 72 ? 5.960 2.798 3.101 1.00 96.69 72 LEU A C 1
ATOM 593 O O . LEU A 1 72 ? 6.400 1.698 3.422 1.00 96.69 72 LEU A O 1
ATOM 597 N N . TYR A 1 73 ? 5.093 3.490 3.848 1.00 97.56 73 TYR A N 1
ATOM 598 C CA . TYR A 1 73 ? 4.569 2.978 5.109 1.00 97.56 73 TYR A CA 1
ATOM 599 C C . TYR A 1 73 ? 3.922 1.602 4.933 1.00 97.56 73 TYR A C 1
ATOM 601 O O . TYR A 1 73 ? 4.251 0.687 5.687 1.00 97.56 73 TYR A O 1
ATOM 609 N N . HIS A 1 74 ? 3.050 1.457 3.928 1.00 97.88 74 HIS A N 1
ATOM 610 C CA . HIS A 1 74 ? 2.382 0.194 3.626 1.00 97.88 74 HIS A CA 1
ATOM 611 C C . HIS A 1 74 ? 3.374 -0.898 3.215 1.00 97.88 74 HIS A C 1
ATOM 613 O O . HIS A 1 74 ? 3.376 -1.990 3.778 1.00 97.88 74 HIS A O 1
ATOM 619 N N . ALA A 1 75 ? 4.233 -0.593 2.244 1.00 97.69 75 ALA A N 1
ATOM 620 C CA . ALA A 1 75 ? 5.100 -1.574 1.619 1.00 97.69 75 ALA A CA 1
ATOM 621 C C . ALA A 1 75 ? 6.122 -2.157 2.606 1.00 97.69 75 ALA A C 1
ATOM 623 O O . ALA A 1 75 ? 6.319 -3.365 2.634 1.00 97.69 75 ALA A O 1
ATOM 624 N N . GLU A 1 76 ? 6.714 -1.330 3.469 1.00 96.31 76 GLU A N 1
ATOM 625 C CA . GLU A 1 76 ? 7.697 -1.787 4.465 1.00 96.31 76 GLU A CA 1
ATOM 626 C C . GLU A 1 76 ? 7.092 -2.625 5.605 1.00 96.31 76 GLU A C 1
ATOM 628 O O . GLU A 1 76 ? 7.839 -3.245 6.358 1.00 96.31 76 GLU A O 1
ATOM 633 N N . ARG A 1 77 ? 5.761 -2.615 5.769 1.00 97.50 77 ARG A N 1
ATOM 634 C CA . ARG A 1 77 ? 5.052 -3.312 6.861 1.00 97.50 77 ARG A CA 1
ATOM 635 C C . ARG A 1 77 ? 4.245 -4.516 6.407 1.00 97.50 77 ARG A C 1
ATOM 637 O O . ARG A 1 77 ? 4.045 -5.434 7.194 1.00 97.50 77 ARG A O 1
ATOM 644 N N . TYR A 1 78 ? 3.740 -4.480 5.178 1.00 98.00 78 TYR A N 1
ATOM 645 C CA . TYR A 1 78 ? 2.739 -5.435 4.708 1.00 98.00 78 TYR A CA 1
ATOM 646 C C . TYR A 1 78 ? 3.117 -6.117 3.394 1.00 98.00 78 TYR A C 1
ATOM 648 O O . TYR A 1 78 ? 2.459 -7.079 3.010 1.00 98.00 78 TYR A O 1
ATOM 656 N N . HIS A 1 79 ? 4.158 -5.667 2.682 1.00 97.88 79 HIS A N 1
ATOM 657 C CA . HIS A 1 79 ? 4.608 -6.390 1.494 1.00 97.88 79 HIS A CA 1
ATOM 658 C C . HIS A 1 79 ? 5.657 -7.427 1.856 1.00 97.88 79 HIS A C 1
ATOM 660 O O . HIS A 1 79 ? 6.835 -7.116 2.040 1.00 97.88 79 HIS A O 1
ATOM 666 N N . THR A 1 80 ? 5.222 -8.679 1.876 1.00 96.94 80 THR A N 1
ATOM 667 C CA . THR A 1 80 ? 6.109 -9.833 1.951 1.00 96.94 80 THR A CA 1
ATOM 668 C C . THR A 1 80 ? 6.648 -10.173 0.566 1.00 96.94 80 THR A C 1
ATOM 670 O O . THR A 1 80 ? 5.897 -10.276 -0.405 1.00 96.94 80 THR A O 1
ATOM 673 N N . ILE A 1 81 ? 7.961 -10.355 0.470 1.00 95.19 81 ILE A N 1
ATOM 674 C CA . ILE A 1 81 ? 8.667 -10.742 -0.750 1.00 95.19 81 ILE A CA 1
ATOM 675 C C . ILE A 1 81 ? 9.612 -11.911 -0.478 1.00 95.19 81 ILE A C 1
ATOM 677 O O . ILE A 1 81 ? 9.985 -12.175 0.664 1.00 95.19 81 ILE A O 1
ATOM 681 N N . GLU A 1 82 ? 10.033 -12.581 -1.546 1.00 92.06 82 GLU A N 1
ATOM 682 C CA . GLU A 1 82 ? 11.167 -13.501 -1.499 1.00 92.06 82 GLU A CA 1
ATOM 683 C C . GLU A 1 82 ? 12.465 -12.703 -1.324 1.00 92.06 82 GLU A C 1
ATOM 685 O O . GLU A 1 82 ? 12.782 -11.826 -2.136 1.00 92.06 82 GLU A O 1
ATOM 690 N N . LEU A 1 83 ? 13.195 -12.998 -0.252 1.00 87.38 83 LEU A N 1
ATOM 691 C CA . LEU A 1 83 ? 14.497 -12.420 0.044 1.00 87.38 83 LEU A CA 1
ATOM 692 C C . LEU A 1 83 ? 15.587 -13.097 -0.787 1.00 87.38 83 LEU A C 1
ATOM 694 O O . LEU A 1 83 ? 15.489 -14.273 -1.150 1.00 87.38 83 LEU A O 1
ATOM 698 N N . ASP A 1 84 ? 16.651 -12.346 -1.068 1.00 80.00 84 ASP A N 1
ATOM 699 C CA . ASP A 1 84 ? 17.823 -12.894 -1.742 1.00 80.00 84 ASP A CA 1
ATOM 700 C C . ASP A 1 84 ? 18.434 -14.017 -0.887 1.00 80.00 84 ASP A C 1
ATOM 702 O O . ASP A 1 84 ? 18.516 -13.914 0.340 1.00 80.00 84 ASP A O 1
ATOM 706 N N . ALA A 1 85 ? 18.889 -15.096 -1.526 1.00 75.88 85 ALA A N 1
ATOM 707 C CA . ALA A 1 85 ? 19.560 -16.199 -0.844 1.00 75.88 85 ALA A CA 1
ATOM 708 C C . ALA A 1 85 ? 20.795 -15.728 -0.052 1.00 75.88 85 ALA A C 1
ATOM 710 O O . ALA A 1 85 ? 21.107 -16.290 0.997 1.00 75.88 85 ALA A O 1
ATOM 711 N N . MET A 1 86 ? 21.465 -14.669 -0.516 1.00 74.19 86 MET A N 1
ATOM 712 C CA . MET A 1 86 ? 22.596 -14.044 0.177 1.00 74.19 86 MET A CA 1
ATOM 713 C C . MET A 1 86 ? 22.176 -13.252 1.424 1.00 74.19 86 MET A C 1
ATOM 715 O O . MET A 1 86 ? 23.002 -13.017 2.302 1.00 74.19 86 MET A O 1
ATOM 719 N N . GLU A 1 87 ? 20.900 -12.872 1.532 1.00 67.69 87 GLU A N 1
ATOM 720 C CA . GLU A 1 87 ? 20.298 -12.217 2.703 1.00 67.69 87 GLU A CA 1
ATOM 721 C C . GLU A 1 87 ? 19.605 -13.219 3.648 1.00 67.69 87 GLU A C 1
ATOM 723 O O . GLU A 1 87 ? 18.868 -12.826 4.550 1.00 67.69 87 GLU A O 1
ATOM 728 N N . GLY A 1 88 ? 19.858 -14.521 3.466 1.00 73.00 88 GLY A N 1
ATOM 729 C CA . GLY A 1 88 ? 19.284 -15.607 4.266 1.00 73.00 88 GLY A CA 1
ATOM 730 C C . GLY A 1 88 ? 18.165 -16.380 3.563 1.00 73.00 88 GLY A C 1
ATOM 731 O O . GLY A 1 88 ? 17.796 -17.455 4.034 1.00 73.00 88 GLY A O 1
ATOM 732 N N . GLY A 1 89 ? 17.678 -15.889 2.416 1.00 82.44 89 GLY A N 1
ATOM 733 C CA . GLY A 1 89 ? 16.588 -16.496 1.654 1.00 82.44 89 GLY A CA 1
ATOM 734 C C . GLY A 1 89 ? 15.240 -16.489 2.387 1.00 82.44 89 GLY A C 1
ATOM 735 O O . GLY A 1 89 ? 15.091 -15.945 3.479 1.00 82.44 89 GLY A O 1
ATOM 736 N N . GLY A 1 90 ? 14.233 -17.110 1.773 1.00 90.88 90 GLY A N 1
ATOM 737 C CA . GLY A 1 90 ? 12.890 -17.219 2.350 1.00 90.88 90 GLY A CA 1
ATOM 738 C C . GLY A 1 90 ? 12.027 -15.977 2.134 1.00 90.88 90 GLY A C 1
ATOM 739 O O . GLY A 1 90 ? 12.264 -15.196 1.216 1.00 90.88 90 GLY A O 1
ATOM 740 N N . LEU A 1 91 ? 10.984 -15.829 2.951 1.00 94.19 91 LEU A N 1
ATOM 741 C CA . LEU A 1 91 ? 10.048 -14.709 2.882 1.00 94.19 91 LEU A CA 1
ATOM 742 C C . LEU A 1 91 ? 10.376 -13.661 3.946 1.00 94.19 91 LEU A C 1
ATOM 744 O O . LEU A 1 91 ? 10.684 -14.003 5.086 1.00 94.19 91 LEU A O 1
ATOM 748 N N . GLY A 1 92 ? 10.253 -12.386 3.591 1.00 93.81 92 GLY A N 1
ATOM 749 C CA . GLY A 1 92 ? 10.412 -11.286 4.534 1.00 93.81 92 GLY A CA 1
ATOM 750 C C . GLY A 1 92 ? 9.827 -9.978 4.026 1.00 93.81 92 GLY A C 1
ATOM 751 O O . GLY A 1 92 ? 9.337 -9.892 2.900 1.00 93.81 92 GLY A O 1
ATOM 752 N N . HIS A 1 93 ? 9.865 -8.951 4.873 1.00 94.50 93 HIS A N 1
ATOM 753 C CA . HIS A 1 93 ? 9.361 -7.624 4.521 1.00 94.50 93 HIS A CA 1
ATOM 754 C C . HIS A 1 93 ? 10.206 -6.969 3.438 1.00 94.50 93 HIS A C 1
ATOM 756 O O . HIS A 1 93 ? 11.440 -7.010 3.477 1.00 94.50 93 HIS A O 1
ATOM 762 N N . LEU A 1 94 ? 9.536 -6.302 2.502 1.00 94.19 94 LEU A N 1
ATOM 763 C CA . LEU A 1 94 ? 10.193 -5.502 1.485 1.00 94.19 94 LEU A CA 1
ATOM 764 C C . LEU A 1 94 ? 11.030 -4.400 2.141 1.00 94.19 94 LEU A C 1
ATOM 766 O O . LEU A 1 94 ? 10.513 -3.503 2.805 1.00 94.19 94 LEU A O 1
ATOM 770 N N . ARG A 1 95 ? 12.332 -4.423 1.861 1.00 92.06 95 ARG A N 1
ATOM 771 C CA . ARG A 1 95 ? 13.252 -3.327 2.165 1.00 92.06 95 ARG A CA 1
ATOM 772 C C . ARG A 1 95 ? 13.760 -2.742 0.868 1.00 92.06 95 ARG A C 1
ATOM 774 O O . ARG A 1 95 ? 14.308 -3.453 0.028 1.00 92.06 95 ARG A O 1
ATOM 781 N N . LEU A 1 96 ? 13.559 -1.442 0.696 1.00 92.44 96 LEU A N 1
ATOM 782 C CA . LEU A 1 96 ? 13.932 -0.803 -0.551 1.00 92.44 96 LEU A CA 1
ATOM 783 C C . LEU A 1 96 ? 15.439 -0.609 -0.662 1.00 92.44 96 LEU A C 1
ATOM 785 O O . LEU A 1 96 ? 16.102 -0.100 0.240 1.00 92.44 96 LEU A O 1
ATOM 789 N N . TRP A 1 97 ? 15.964 -0.953 -1.829 1.00 91.94 97 TRP A N 1
ATOM 790 C CA . TRP A 1 97 ? 17.338 -0.666 -2.202 1.00 91.94 97 TRP A CA 1
ATOM 791 C C . TRP A 1 97 ? 17.497 0.794 -2.619 1.00 91.94 97 TRP A C 1
ATOM 793 O O . TRP A 1 97 ? 16.554 1.438 -3.084 1.00 91.94 97 TRP A O 1
ATOM 803 N N . GLY A 1 98 ? 18.730 1.305 -2.563 1.00 92.25 98 GLY A N 1
ATOM 804 C CA . GLY A 1 98 ? 19.041 2.666 -3.012 1.00 92.25 98 GLY A CA 1
ATOM 805 C C . GLY A 1 98 ? 18.569 2.954 -4.445 1.00 92.25 98 GLY A C 1
ATOM 806 O O . GLY A 1 98 ? 18.047 4.036 -4.714 1.00 92.25 98 GLY A O 1
ATOM 807 N N . SER A 1 99 ? 18.659 1.966 -5.344 1.00 91.94 99 SER A N 1
ATOM 808 C CA . SER A 1 99 ? 18.137 2.047 -6.716 1.00 91.94 99 SER A CA 1
ATOM 809 C C . SER A 1 99 ? 16.621 2.265 -6.764 1.00 91.94 99 SER A C 1
ATOM 811 O O . SER A 1 99 ? 16.139 3.084 -7.543 1.00 91.94 99 SER A O 1
ATOM 813 N N . GLN A 1 100 ? 15.863 1.561 -5.925 1.00 94.00 100 GLN A N 1
ATOM 814 C CA . GLN A 1 100 ? 14.406 1.668 -5.853 1.00 94.00 100 GLN A CA 1
ATOM 815 C C . GLN A 1 100 ? 13.985 3.000 -5.219 1.00 94.00 100 GLN A C 1
ATOM 817 O O . GLN A 1 100 ? 13.050 3.646 -5.692 1.00 94.00 100 GLN A O 1
ATOM 822 N N . THR A 1 101 ? 14.733 3.473 -4.220 1.00 94.69 101 THR A N 1
ATOM 823 C CA . THR A 1 101 ? 14.519 4.789 -3.603 1.00 94.69 101 THR A CA 1
ATOM 824 C C . THR A 1 101 ? 14.721 5.933 -4.600 1.00 94.69 101 THR A C 1
ATOM 826 O O . THR A 1 101 ? 13.985 6.918 -4.551 1.00 94.69 101 THR A O 1
ATOM 829 N N . ILE A 1 102 ? 15.664 5.820 -5.543 1.00 93.62 102 ILE A N 1
ATOM 830 C CA . ILE A 1 102 ? 15.826 6.809 -6.627 1.00 93.62 102 ILE A CA 1
ATOM 831 C C . ILE A 1 102 ? 14.556 6.886 -7.483 1.00 93.62 102 ILE A C 1
ATOM 833 O O . ILE A 1 102 ? 14.069 7.983 -7.752 1.00 93.62 102 ILE A O 1
ATOM 837 N N . VAL A 1 103 ? 13.981 5.741 -7.861 1.00 94.00 103 VAL A N 1
ATOM 838 C CA . VAL A 1 103 ? 12.724 5.703 -8.629 1.00 94.00 103 VAL A CA 1
ATOM 839 C C . VAL A 1 103 ? 11.598 6.384 -7.853 1.00 94.00 103 VAL A C 1
ATOM 841 O O . VAL A 1 103 ? 10.901 7.226 -8.414 1.00 94.00 103 VAL A O 1
ATOM 844 N N . LEU A 1 104 ? 11.452 6.097 -6.556 1.00 95.44 104 LEU A N 1
ATOM 845 C CA . LEU A 1 104 ? 10.409 6.721 -5.734 1.00 95.44 104 LEU A CA 1
ATOM 846 C C . LEU A 1 104 ? 10.574 8.233 -5.592 1.00 95.44 104 LEU A C 1
ATOM 848 O O . LEU A 1 104 ? 9.571 8.941 -5.574 1.00 9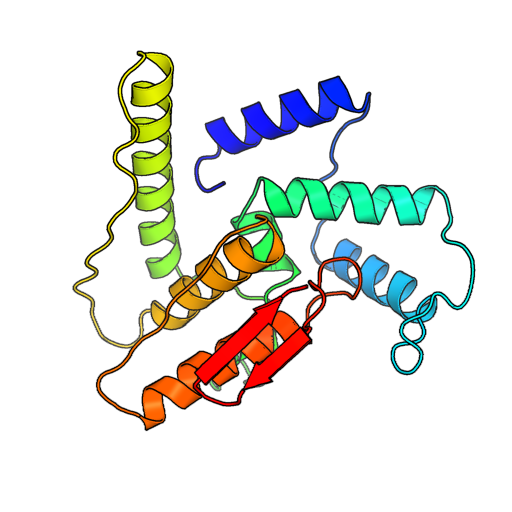5.44 104 LEU A O 1
ATOM 852 N N . LYS A 1 105 ? 11.808 8.746 -5.552 1.00 95.69 105 LYS A N 1
ATOM 853 C CA . LYS A 1 105 ? 12.056 10.197 -5.566 1.00 95.69 105 LYS A CA 1
ATOM 854 C C . LYS A 1 105 ? 11.536 10.847 -6.850 1.00 95.69 105 LYS A C 1
ATOM 856 O O . LYS A 1 105 ? 10.952 11.926 -6.789 1.00 95.69 105 LYS A O 1
ATOM 861 N N . HIS A 1 106 ? 11.709 10.193 -7.998 1.00 95.38 106 HIS A N 1
ATOM 862 C CA . HIS A 1 106 ? 11.141 10.678 -9.258 1.00 95.38 106 HIS A CA 1
ATOM 863 C C . HIS A 1 106 ? 9.612 10.591 -9.270 1.00 95.38 106 HIS A C 1
ATOM 865 O O . HIS A 1 106 ? 8.964 11.565 -9.644 1.00 95.38 106 HIS A O 1
ATOM 871 N N . LEU A 1 107 ? 9.037 9.481 -8.792 1.00 95.62 107 LEU A N 1
ATOM 872 C CA . LEU A 1 107 ? 7.583 9.336 -8.651 1.00 95.62 107 LEU A CA 1
ATOM 873 C C . LEU A 1 107 ? 6.982 10.428 -7.753 1.00 95.62 107 LEU A C 1
ATOM 875 O O . LEU A 1 107 ? 5.965 11.012 -8.112 1.00 95.62 107 LEU A O 1
ATOM 879 N N . ALA A 1 108 ? 7.627 10.741 -6.626 1.00 96.12 108 ALA A N 1
ATOM 880 C CA . ALA A 1 108 ? 7.220 11.820 -5.729 1.00 96.12 108 ALA A CA 1
ATOM 881 C C . ALA A 1 108 ? 7.224 13.182 -6.433 1.00 96.12 108 ALA A C 1
ATOM 883 O O . ALA A 1 108 ? 6.221 13.891 -6.396 1.00 96.12 108 ALA A O 1
ATOM 884 N N . LYS A 1 109 ? 8.311 13.510 -7.142 1.00 95.75 109 LYS A N 1
ATOM 885 C CA . LYS A 1 109 ? 8.412 14.760 -7.901 1.00 95.75 109 LYS A CA 1
ATOM 886 C C . LYS A 1 109 ? 7.301 14.889 -8.950 1.00 95.75 109 LYS A C 1
ATOM 888 O O . LYS A 1 109 ? 6.654 15.927 -9.024 1.00 95.75 109 LYS A O 1
ATOM 893 N N . TRP A 1 110 ? 7.062 13.850 -9.749 1.00 95.19 110 TRP A N 1
ATOM 894 C CA . TRP A 1 110 ? 6.021 13.892 -10.784 1.00 95.19 110 TRP A CA 1
ATOM 895 C C . TRP A 1 110 ? 4.616 13.991 -10.200 1.00 95.19 110 TRP A C 1
ATOM 897 O O . TRP A 1 110 ? 3.753 14.662 -10.757 1.00 95.19 110 TRP A O 1
ATOM 907 N N . GLN A 1 111 ? 4.387 13.367 -9.050 1.00 94.69 111 GLN A N 1
ATOM 908 C CA . GLN A 1 111 ? 3.125 13.499 -8.342 1.00 94.69 111 GLN A CA 1
ATOM 909 C C . GLN A 1 111 ? 2.897 14.928 -7.822 1.00 94.69 111 GLN A C 1
ATOM 911 O O . GLN A 1 111 ? 1.771 15.422 -7.890 1.00 94.69 111 GLN A O 1
ATOM 916 N N . ASP A 1 112 ? 3.943 15.599 -7.329 1.00 95.00 112 ASP A N 1
ATOM 917 C CA . ASP A 1 112 ? 3.871 17.014 -6.940 1.00 95.00 112 ASP A CA 1
ATOM 918 C C . ASP A 1 112 ? 3.553 17.910 -8.144 1.00 95.00 112 ASP A C 1
ATOM 920 O O . ASP A 1 112 ? 2.705 18.800 -8.049 1.00 95.00 112 ASP A O 1
ATOM 924 N N . GLU A 1 113 ? 4.184 17.648 -9.293 1.00 94.69 113 GLU A N 1
ATOM 925 C CA . GLU A 1 113 ? 3.913 18.356 -10.548 1.00 94.69 113 GLU A CA 1
ATOM 926 C C . GLU A 1 113 ? 2.450 18.183 -10.986 1.00 94.69 113 GLU A C 1
ATOM 928 O O . GLU A 1 113 ? 1.772 19.175 -11.263 1.00 94.69 113 GLU A O 1
ATOM 933 N N . ASP A 1 114 ? 1.920 16.957 -10.976 1.00 94.62 114 ASP A N 1
ATOM 934 C CA . ASP A 1 114 ? 0.512 16.690 -11.293 1.00 94.62 114 ASP A CA 1
ATOM 935 C C . ASP A 1 114 ? -0.442 17.376 -10.308 1.00 94.62 114 ASP A C 1
ATOM 937 O O . ASP A 1 114 ? -1.446 17.969 -10.714 1.00 94.62 114 ASP A O 1
ATOM 941 N N . GLN A 1 115 ? -0.124 17.366 -9.011 1.00 92.62 115 GLN A N 1
ATOM 942 C CA . GLN A 1 115 ? -0.948 18.042 -8.014 1.00 92.62 115 GLN A CA 1
ATOM 943 C C . GLN A 1 115 ? -0.947 19.565 -8.206 1.00 92.62 115 GLN A C 1
ATOM 945 O O . GLN A 1 115 ? -1.994 20.202 -8.056 1.00 92.62 115 GLN A O 1
ATOM 950 N N . TYR A 1 116 ? 0.192 20.152 -8.580 1.00 94.12 116 TYR A N 1
ATOM 951 C CA . TYR A 1 116 ? 0.272 21.565 -8.940 1.00 94.12 116 TYR A CA 1
ATOM 952 C C . TYR A 1 116 ? -0.595 21.884 -10.165 1.00 94.12 116 TYR A C 1
ATOM 954 O O . TYR A 1 116 ? -1.325 22.876 -10.155 1.00 94.12 116 TYR A O 1
ATOM 962 N N . ARG A 1 117 ? -0.581 21.037 -11.201 1.00 94.75 117 ARG A N 1
ATOM 963 C CA . ARG A 1 117 ? -1.421 21.220 -12.400 1.00 94.75 117 ARG A CA 1
ATOM 964 C C . ARG A 1 117 ? -2.906 21.231 -12.053 1.00 94.75 117 ARG A C 1
ATOM 966 O O . ARG A 1 117 ? -3.598 22.190 -12.394 1.00 94.75 117 ARG A O 1
ATOM 973 N N . VAL A 1 118 ? -3.363 20.233 -11.298 1.00 94.19 118 VAL A N 1
ATOM 974 C CA . VAL A 1 118 ? -4.763 20.133 -10.857 1.00 94.19 118 VAL A CA 1
ATOM 975 C C . VAL A 1 118 ? -5.169 21.346 -10.018 1.00 94.19 118 VAL A C 1
ATOM 977 O O . VAL A 1 118 ? -6.242 21.912 -10.228 1.00 94.19 118 VAL A O 1
ATOM 980 N N . ALA A 1 119 ? -4.302 21.807 -9.110 1.00 93.81 119 ALA A N 1
ATOM 981 C CA . ALA A 1 119 ? -4.558 23.011 -8.317 1.00 93.81 119 ALA A CA 1
ATOM 982 C C . ALA A 1 119 ? -4.721 24.276 -9.184 1.00 93.81 119 ALA A C 1
ATOM 984 O O . ALA A 1 119 ? -5.472 25.181 -8.821 1.00 93.81 119 ALA A O 1
ATOM 985 N N . ASN A 1 120 ? -4.077 24.313 -10.352 1.00 95.94 120 ASN A N 1
ATOM 986 C CA . ASN A 1 120 ? -4.186 25.387 -11.338 1.00 95.94 120 ASN A CA 1
ATOM 987 C C . ASN A 1 120 ? -5.232 25.103 -12.432 1.00 95.94 120 ASN A C 1
ATOM 989 O O . ASN A 1 120 ? -5.194 25.723 -13.493 1.00 95.94 120 ASN A O 1
ATOM 993 N N . LYS A 1 121 ? -6.192 24.200 -12.171 1.00 95.75 121 LYS A N 1
ATOM 994 C CA . LYS A 1 121 ? -7.284 23.829 -13.092 1.00 95.75 121 LYS A CA 1
ATOM 995 C C . LYS A 1 121 ? -6.801 23.270 -14.438 1.00 95.75 121 LYS A C 1
ATOM 997 O O . LYS A 1 121 ? -7.520 23.361 -15.429 1.00 95.75 121 LYS A O 1
ATOM 1002 N N . ALA A 1 122 ? -5.597 22.709 -14.472 1.00 96.31 122 ALA A N 1
ATOM 1003 C CA . ALA A 1 122 ? -5.087 21.952 -15.604 1.00 96.31 122 ALA A CA 1
ATOM 1004 C C . ALA A 1 122 ? -5.235 20.448 -15.349 1.00 96.31 122 ALA A C 1
ATOM 1006 O O . ALA A 1 122 ? -5.255 19.998 -14.201 1.00 96.31 122 ALA A O 1
ATOM 1007 N N . ASP A 1 123 ? -5.286 19.668 -16.425 1.00 94.88 123 ASP A N 1
ATOM 1008 C CA . ASP A 1 123 ? -5.357 18.214 -16.326 1.00 94.88 123 ASP A CA 1
ATOM 1009 C C . ASP A 1 123 ? -4.053 17.626 -15.766 1.00 94.88 123 ASP A C 1
ATOM 1011 O O . ASP A 1 123 ? -2.941 18.057 -16.122 1.00 94.88 123 ASP A O 1
ATOM 1015 N N . ALA A 1 124 ? -4.201 16.616 -14.905 1.00 92.25 124 ALA A N 1
ATOM 1016 C CA . ALA A 1 124 ? -3.104 15.736 -14.521 1.00 92.25 124 ALA A CA 1
ATOM 1017 C C . ALA A 1 124 ? -2.647 14.940 -15.750 1.00 92.25 124 ALA A C 1
ATOM 1019 O O . ALA A 1 124 ? -3.473 14.447 -16.518 1.00 92.25 124 ALA A O 1
ATOM 1020 N N . ILE A 1 125 ? -1.336 14.814 -15.932 1.00 91.38 125 ILE A N 1
ATOM 1021 C CA . ILE A 1 125 ? -0.760 14.056 -17.050 1.00 91.38 125 ILE A CA 1
ATOM 1022 C C . ILE A 1 125 ? -0.668 12.572 -16.682 1.00 91.38 125 ILE A C 1
ATOM 1024 O O . ILE A 1 125 ? -0.790 11.702 -17.546 1.00 91.38 125 ILE A O 1
ATOM 1028 N N . GLY A 1 126 ? -0.485 12.277 -15.395 1.00 88.88 126 GLY A N 1
ATOM 1029 C CA . GLY A 1 126 ? -0.161 10.947 -14.918 1.00 88.88 126 GLY A CA 1
ATOM 1030 C C . GLY A 1 126 ? 1.327 10.640 -15.065 1.00 88.88 126 GLY A C 1
ATOM 1031 O O . GLY A 1 126 ? 2.120 11.411 -15.607 1.00 88.88 126 GLY A O 1
ATOM 1032 N N . THR A 1 127 ? 1.724 9.473 -14.565 1.00 89.31 127 THR A N 1
ATOM 1033 C CA . THR A 1 127 ? 3.124 9.047 -14.562 1.00 89.31 127 THR A CA 1
ATOM 1034 C C . THR A 1 127 ? 3.361 7.905 -15.544 1.00 89.31 127 THR A C 1
ATOM 1036 O O . THR A 1 127 ? 2.777 6.831 -15.405 1.00 89.31 127 THR A O 1
ATOM 1039 N N . LEU A 1 128 ? 4.284 8.109 -16.486 1.00 90.50 128 LEU A N 1
ATOM 1040 C CA . LEU A 1 128 ? 4.832 7.062 -17.347 1.00 90.50 128 LEU A CA 1
ATOM 1041 C C . LEU A 1 128 ? 6.328 6.906 -17.062 1.00 90.50 128 LEU A C 1
ATOM 1043 O O . LEU A 1 128 ? 7.089 7.862 -17.187 1.00 90.50 128 LEU A O 1
ATOM 1047 N N . VAL A 1 129 ? 6.756 5.692 -16.708 1.00 90.38 129 VAL A N 1
ATOM 1048 C CA . VAL A 1 129 ? 8.163 5.397 -16.404 1.00 90.38 129 VAL A CA 1
ATOM 1049 C C . VAL A 1 129 ? 8.724 4.406 -17.413 1.00 90.38 129 VAL A C 1
ATOM 1051 O O . VAL A 1 129 ? 8.338 3.240 -17.429 1.00 90.38 129 VAL A O 1
ATOM 1054 N N . ALA A 1 130 ? 9.691 4.856 -18.212 1.00 91.56 130 ALA A N 1
ATOM 1055 C CA . ALA A 1 130 ? 10.521 3.994 -19.047 1.00 91.56 130 ALA A CA 1
ATOM 1056 C C . ALA A 1 130 ? 11.896 3.821 -18.383 1.00 91.56 130 ALA A C 1
ATOM 1058 O O . ALA A 1 130 ? 12.719 4.735 -18.381 1.00 91.56 130 ALA A O 1
ATOM 1059 N N . ALA A 1 131 ? 12.142 2.655 -17.782 1.00 88.94 131 ALA A N 1
ATOM 1060 C CA . ALA A 1 131 ? 13.364 2.393 -17.024 1.00 88.94 131 ALA A CA 1
ATOM 1061 C C . ALA A 1 131 ? 14.404 1.628 -17.859 1.00 88.94 131 ALA A C 1
ATOM 1063 O O . ALA A 1 131 ? 14.377 0.397 -17.929 1.00 88.94 131 ALA A O 1
ATOM 1064 N N . HIS A 1 132 ? 15.368 2.347 -18.442 1.00 90.94 132 HIS A N 1
ATOM 1065 C CA . HIS A 1 132 ? 16.587 1.729 -18.967 1.00 90.94 132 HIS A CA 1
ATOM 1066 C C . HIS A 1 132 ? 17.565 1.497 -17.813 1.00 90.94 132 HIS A C 1
ATOM 1068 O O . HIS A 1 132 ? 18.051 2.443 -17.195 1.00 90.94 132 HIS A O 1
ATOM 1074 N N . LYS A 1 133 ? 17.800 0.231 -17.468 1.00 87.44 133 LYS A N 1
ATOM 1075 C CA . LYS A 1 133 ? 18.470 -0.145 -16.220 1.00 87.44 133 LYS A CA 1
ATOM 1076 C C . LYS A 1 133 ? 19.540 -1.210 -16.426 1.00 87.44 133 LYS A C 1
ATOM 1078 O O . LYS A 1 133 ? 19.426 -2.056 -17.313 1.00 87.44 133 LYS A O 1
ATOM 1083 N N . ALA A 1 134 ? 20.504 -1.247 -15.509 1.00 88.00 134 ALA A N 1
ATOM 1084 C CA . ALA A 1 134 ? 21.373 -2.405 -15.347 1.00 88.00 134 ALA A CA 1
ATOM 1085 C C . ALA A 1 134 ? 20.587 -3.638 -14.841 1.00 88.00 134 ALA A C 1
ATOM 1087 O O . ALA A 1 134 ? 19.420 -3.564 -14.418 1.00 88.00 134 ALA A O 1
ATOM 1088 N N . ARG A 1 135 ? 21.221 -4.813 -14.908 1.00 83.25 135 ARG A N 1
ATOM 1089 C CA . ARG A 1 135 ? 20.680 -6.042 -14.304 1.00 83.25 135 ARG A CA 1
ATOM 1090 C C . ARG A 1 135 ? 20.698 -5.932 -12.771 1.00 83.25 135 ARG A C 1
ATOM 1092 O O . ARG A 1 135 ? 21.426 -5.120 -12.221 1.00 83.25 135 ARG A O 1
ATOM 1099 N N . GLN A 1 136 ? 19.860 -6.737 -12.110 1.00 81.50 136 GLN A N 1
ATOM 1100 C CA . GLN A 1 136 ? 19.876 -6.927 -10.648 1.00 81.50 136 GLN A CA 1
ATOM 1101 C C . GLN A 1 136 ? 19.705 -5.644 -9.807 1.00 81.50 136 GLN A C 1
ATOM 1103 O O . GLN A 1 136 ? 20.391 -5.445 -8.819 1.00 81.50 136 GLN A O 1
ATOM 1108 N N . LEU A 1 137 ? 18.755 -4.773 -10.171 1.00 87.81 137 LEU A N 1
ATOM 1109 C CA . LEU A 1 137 ? 18.432 -3.556 -9.399 1.00 87.81 137 LEU A CA 1
ATOM 1110 C C . LEU A 1 137 ? 17.102 -3.631 -8.628 1.00 87.81 137 LEU A C 1
ATOM 1112 O O . LEU A 1 137 ? 16.589 -2.599 -8.201 1.00 87.81 137 LEU A O 1
ATOM 1116 N N . GLY A 1 138 ? 16.490 -4.816 -8.531 1.00 88.38 138 GLY A N 1
ATOM 1117 C CA . GLY A 1 138 ? 15.223 -5.004 -7.812 1.00 88.38 138 GLY A CA 1
ATOM 1118 C C . GLY A 1 138 ? 13.997 -4.331 -8.453 1.00 88.38 138 GLY A C 1
ATOM 1119 O O . GLY A 1 138 ? 12.947 -4.249 -7.824 1.00 88.38 138 GLY A O 1
ATOM 1120 N N . MET A 1 139 ? 14.088 -3.845 -9.698 1.00 92.00 139 MET A N 1
ATOM 1121 C CA . MET A 1 139 ? 13.008 -3.062 -10.327 1.00 92.00 139 MET A CA 1
ATOM 1122 C C . MET A 1 139 ? 11.677 -3.822 -10.398 1.00 92.00 139 MET A C 1
ATOM 1124 O O . MET A 1 139 ? 10.634 -3.262 -10.088 1.00 92.00 139 MET A O 1
ATOM 1128 N N . THR A 1 140 ? 11.707 -5.110 -10.748 1.00 91.69 140 THR A N 1
ATOM 1129 C CA . THR A 1 140 ? 10.492 -5.932 -10.817 1.00 91.69 140 THR A CA 1
ATOM 1130 C C . THR A 1 140 ? 9.783 -6.005 -9.466 1.00 91.69 140 THR A C 1
ATOM 1132 O O . THR A 1 140 ? 8.568 -5.848 -9.418 1.00 91.69 140 THR A O 1
ATOM 1135 N N . ALA A 1 141 ? 10.529 -6.186 -8.369 1.00 93.12 141 ALA A N 1
ATOM 1136 C CA . ALA A 1 141 ? 9.958 -6.213 -7.023 1.00 93.12 141 ALA A CA 1
ATOM 1137 C C . ALA A 1 141 ? 9.287 -4.876 -6.672 1.00 93.12 141 ALA A C 1
ATOM 1139 O O . ALA A 1 141 ? 8.160 -4.871 -6.188 1.00 93.12 141 ALA A O 1
ATOM 1140 N N . LEU A 1 142 ? 9.920 -3.746 -7.015 1.00 95.06 142 LEU A N 1
ATOM 1141 C CA . LEU A 1 142 ? 9.323 -2.422 -6.827 1.00 95.06 142 LEU A CA 1
ATOM 1142 C C . LEU A 1 142 ? 8.031 -2.255 -7.642 1.00 95.06 142 LEU A C 1
ATOM 1144 O O . LEU A 1 142 ? 7.026 -1.807 -7.101 1.00 95.06 142 LEU A O 1
ATOM 1148 N N . CYS A 1 143 ? 8.027 -2.629 -8.925 1.00 94.81 143 CYS A N 1
ATOM 1149 C CA . CYS A 1 143 ? 6.843 -2.507 -9.779 1.00 94.81 143 CYS A CA 1
ATOM 1150 C C . CYS A 1 143 ? 5.672 -3.369 -9.288 1.00 94.81 143 CYS A C 1
ATOM 1152 O O . CYS A 1 143 ? 4.527 -2.914 -9.326 1.00 94.81 143 CYS A O 1
ATOM 1154 N N . ARG A 1 144 ? 5.946 -4.596 -8.820 1.00 95.00 144 ARG A N 1
ATOM 1155 C CA . ARG A 1 144 ? 4.908 -5.466 -8.250 1.00 95.00 144 ARG A CA 1
ATOM 1156 C C . ARG A 1 144 ? 4.406 -4.951 -6.908 1.00 95.00 144 ARG A C 1
ATOM 1158 O O . ARG A 1 144 ? 3.203 -4.877 -6.714 1.00 95.00 144 ARG A O 1
ATOM 1165 N N . SER A 1 145 ? 5.300 -4.465 -6.053 1.00 97.06 145 SER A N 1
ATOM 1166 C CA . SER A 1 145 ? 4.944 -3.780 -4.807 1.00 97.06 145 SER A CA 1
ATOM 1167 C C . SER A 1 145 ? 4.025 -2.573 -5.053 1.00 97.06 145 SER A C 1
ATOM 1169 O O . SER A 1 145 ? 2.938 -2.491 -4.489 1.00 97.06 145 SER A O 1
ATOM 1171 N N . LEU A 1 146 ? 4.397 -1.659 -5.956 1.00 96.12 146 LEU A N 1
ATOM 1172 C CA . LEU A 1 146 ? 3.561 -0.508 -6.327 1.00 96.12 146 LEU A CA 1
ATOM 1173 C C . LEU A 1 146 ? 2.194 -0.942 -6.871 1.00 96.12 146 LEU A C 1
ATOM 1175 O O . LEU A 1 146 ? 1.172 -0.342 -6.549 1.00 96.12 146 LEU A O 1
ATOM 1179 N N . SER A 1 147 ? 2.176 -2.001 -7.679 1.00 95.06 147 SER A N 1
ATOM 1180 C CA . SER A 1 147 ? 0.947 -2.577 -8.220 1.00 95.06 147 SER A CA 1
ATOM 1181 C C . SER A 1 147 ? 0.036 -3.125 -7.123 1.00 95.06 147 SER A C 1
ATOM 1183 O O . SER A 1 147 ? -1.136 -2.763 -7.080 1.00 95.06 147 SER A O 1
ATOM 1185 N N . ALA A 1 148 ? 0.576 -3.955 -6.228 1.00 95.56 148 ALA A N 1
ATOM 1186 C CA . ALA A 1 148 ? -0.155 -4.542 -5.113 1.00 95.56 148 ALA A CA 1
ATOM 1187 C C . ALA A 1 148 ? -0.748 -3.453 -4.215 1.00 95.56 148 ALA A C 1
ATOM 1189 O O . ALA A 1 148 ? -1.945 -3.477 -3.958 1.00 95.56 148 ALA A O 1
ATOM 1190 N N . HIS A 1 149 ? 0.040 -2.430 -3.865 1.00 96.62 149 HIS A N 1
ATOM 1191 C CA . HIS A 1 149 ? -0.444 -1.281 -3.097 1.00 96.62 149 HIS A CA 1
ATOM 1192 C C . HIS A 1 149 ? -1.643 -0.600 -3.756 1.00 96.62 149 HIS A C 1
ATOM 1194 O O . HIS A 1 149 ? -2.638 -0.307 -3.098 1.00 96.62 149 HIS A O 1
ATOM 1200 N N . ARG A 1 150 ? -1.584 -0.357 -5.070 1.00 93.88 150 ARG A N 1
ATOM 1201 C CA . ARG A 1 150 ? -2.700 0.264 -5.798 1.00 93.88 150 ARG A CA 1
ATOM 1202 C C . ARG A 1 150 ? -3.938 -0.626 -5.829 1.00 93.88 150 ARG A C 1
ATOM 1204 O O . ARG A 1 150 ? -5.036 -0.093 -5.714 1.00 93.88 150 ARG A O 1
ATOM 1211 N N . LEU A 1 151 ? -3.765 -1.937 -5.973 1.00 92.81 151 LEU A N 1
ATOM 1212 C CA . LEU A 1 151 ? -4.861 -2.908 -5.975 1.00 92.81 151 LEU A CA 1
ATOM 1213 C C . LEU A 1 151 ? -5.531 -3.040 -4.601 1.00 92.81 151 LEU A C 1
ATOM 1215 O O . LEU A 1 151 ? -6.739 -3.232 -4.537 1.00 92.81 151 LEU A O 1
ATOM 1219 N N . THR A 1 152 ? -4.767 -2.927 -3.514 1.00 92.75 152 THR A N 1
ATOM 1220 C CA . THR A 1 152 ? -5.266 -3.150 -2.147 1.00 92.75 152 THR A CA 1
ATOM 1221 C C . THR A 1 152 ? -5.821 -1.883 -1.504 1.00 92.75 152 THR A C 1
ATOM 1223 O O . THR A 1 152 ? -6.636 -1.967 -0.592 1.00 92.75 152 THR A O 1
ATOM 1226 N N . THR A 1 153 ? -5.413 -0.701 -1.976 1.00 93.50 153 THR A N 1
ATOM 1227 C CA . THR A 1 153 ? -5.773 0.574 -1.333 1.00 93.50 153 THR A CA 1
ATOM 1228 C C . THR A 1 153 ? -6.659 1.494 -2.163 1.00 93.50 153 THR A C 1
ATOM 1230 O O . THR A 1 153 ? -7.164 2.486 -1.633 1.00 93.50 153 THR A O 1
ATOM 1233 N N . VAL A 1 154 ? -6.865 1.209 -3.454 1.00 91.00 154 VAL A N 1
ATOM 1234 C CA . VAL A 1 154 ? -7.659 2.078 -4.333 1.00 91.00 154 VAL A CA 1
ATOM 1235 C C . VAL A 1 154 ? -8.754 1.284 -5.048 1.00 91.00 154 VAL A C 1
ATOM 1237 O O . VAL A 1 154 ? -8.445 0.420 -5.870 1.00 91.00 154 VAL A O 1
ATOM 1240 N N . PRO A 1 155 ? -10.041 1.595 -4.802 1.00 87.62 155 PRO A N 1
ATOM 1241 C CA . PRO A 1 155 ? -11.141 0.892 -5.448 1.00 87.62 155 PRO A CA 1
ATOM 1242 C C . PRO A 1 155 ? -11.200 1.201 -6.948 1.00 87.62 155 PRO A C 1
ATOM 1244 O O . PRO A 1 155 ? -10.847 2.296 -7.393 1.00 87.62 155 PRO A O 1
ATOM 1247 N N . GLY A 1 156 ? -11.685 0.237 -7.734 1.00 87.75 156 GLY A N 1
ATOM 1248 C CA . GLY A 1 156 ? -11.894 0.404 -9.177 1.00 87.75 156 GLY A CA 1
ATOM 1249 C C . GLY A 1 156 ? -10.607 0.490 -10.006 1.00 87.75 156 GLY A C 1
ATOM 1250 O O . GLY A 1 156 ? -10.653 0.914 -11.160 1.00 87.75 156 GLY A O 1
ATOM 1251 N N . VAL A 1 157 ? -9.458 0.105 -9.444 1.00 89.88 157 VAL A N 1
ATOM 1252 C CA . VAL A 1 157 ? -8.183 0.064 -10.167 1.00 89.88 157 VAL A CA 1
ATOM 1253 C C . VAL A 1 157 ? -7.964 -1.306 -10.796 1.00 89.88 157 VAL A C 1
ATOM 1255 O O . VAL A 1 157 ? -8.149 -2.342 -10.163 1.00 89.88 157 VAL A O 1
ATOM 1258 N N . ARG A 1 158 ? -7.494 -1.301 -12.046 1.00 91.25 158 ARG A N 1
ATOM 1259 C CA . ARG A 1 158 ? -6.970 -2.482 -12.734 1.00 91.25 158 ARG A CA 1
ATOM 1260 C C . ARG A 1 158 ? -5.471 -2.323 -12.935 1.00 91.25 158 ARG A C 1
ATOM 1262 O O . ARG A 1 158 ? -5.023 -1.292 -13.430 1.00 91.25 158 ARG A O 1
ATOM 1269 N N . VAL A 1 159 ? -4.712 -3.361 -12.605 1.00 90.81 159 VAL A N 1
ATOM 1270 C CA . VAL A 1 159 ? -3.291 -3.461 -12.949 1.00 90.81 159 VAL A CA 1
ATOM 1271 C C . VAL A 1 159 ? -3.117 -4.514 -14.030 1.00 90.81 159 VAL A C 1
ATOM 1273 O O . VAL A 1 159 ? -3.744 -5.569 -13.980 1.00 90.81 159 VAL A O 1
ATOM 1276 N N . LEU A 1 160 ? -2.236 -4.228 -14.985 1.00 90.44 160 LEU A N 1
ATOM 1277 C CA . LEU A 1 160 ? -1.789 -5.177 -15.995 1.00 90.44 160 LEU A CA 1
ATOM 1278 C C . LEU A 1 160 ? -0.283 -5.388 -15.844 1.00 90.44 160 LEU A C 1
ATOM 1280 O O . LEU A 1 160 ? 0.476 -4.435 -15.665 1.00 90.44 160 LEU A O 1
ATOM 1284 N N . ALA A 1 161 ? 0.138 -6.645 -15.913 1.00 87.81 161 ALA A N 1
ATOM 1285 C CA . ALA A 1 161 ? 1.533 -7.044 -16.011 1.00 87.81 161 ALA A CA 1
ATOM 1286 C C . ALA A 1 161 ? 1.679 -7.871 -17.285 1.00 87.81 161 ALA A C 1
ATOM 1288 O O . ALA A 1 161 ? 0.801 -8.670 -17.598 1.00 87.81 161 ALA A O 1
ATOM 1289 N N . GLY A 1 162 ? 2.764 -7.674 -18.022 1.00 86.88 162 GLY A N 1
ATOM 1290 C CA . GLY A 1 162 ? 2.994 -8.389 -19.267 1.00 86.88 162 GLY A CA 1
ATOM 1291 C C . GLY A 1 162 ? 4.472 -8.659 -19.474 1.00 86.88 162 GLY A C 1
ATOM 1292 O O . GLY A 1 162 ? 5.327 -7.868 -19.072 1.00 86.88 162 GLY A O 1
ATOM 1293 N N . SER A 1 163 ? 4.748 -9.786 -20.109 1.00 88.94 163 SER A N 1
ATOM 1294 C CA . SER A 1 163 ? 6.060 -10.190 -20.586 1.00 88.94 163 SER A CA 1
ATOM 1295 C C . SER A 1 163 ? 5.874 -10.883 -21.932 1.00 88.94 163 SER A C 1
ATOM 1297 O O . SER A 1 163 ? 4.827 -11.474 -22.181 1.00 88.94 163 SER A O 1
ATOM 1299 N N . VAL A 1 164 ? 6.881 -10.798 -22.799 1.00 89.38 164 VAL A N 1
ATOM 1300 C CA . VAL A 1 164 ? 6.937 -11.594 -24.039 1.00 89.38 164 VAL A CA 1
ATOM 1301 C C . VAL A 1 164 ? 7.337 -13.049 -23.776 1.00 89.38 164 VAL A C 1
ATOM 1303 O O . VAL A 1 164 ? 7.195 -13.894 -24.648 1.00 89.38 164 VAL A O 1
ATOM 1306 N N . ASP A 1 165 ? 7.862 -13.315 -22.583 1.00 90.00 165 ASP A N 1
ATOM 1307 C CA . ASP A 1 165 ? 8.264 -14.627 -22.087 1.00 90.00 165 ASP A CA 1
ATOM 1308 C C . ASP A 1 165 ? 7.200 -15.131 -21.097 1.00 90.00 165 ASP A C 1
ATOM 1310 O O . ASP A 1 165 ? 6.952 -14.468 -20.082 1.00 90.00 165 ASP A O 1
ATOM 1314 N N . GLU A 1 166 ? 6.568 -16.267 -21.414 1.00 84.44 166 GLU A N 1
ATOM 1315 C CA . GLU A 1 166 ? 5.488 -16.884 -20.632 1.00 84.44 166 GLU A CA 1
ATOM 1316 C C . GLU A 1 166 ? 5.947 -17.324 -19.234 1.00 84.44 166 GLU A C 1
ATOM 1318 O O . GLU A 1 166 ? 5.215 -17.128 -18.259 1.00 84.44 166 GLU A O 1
ATOM 1323 N N . ASP A 1 167 ? 7.185 -17.804 -19.084 1.00 87.25 167 ASP A N 1
ATOM 1324 C CA . ASP A 1 167 ? 7.725 -18.189 -17.774 1.00 87.25 167 ASP A CA 1
ATOM 1325 C C . ASP A 1 167 ? 7.814 -16.962 -16.858 1.00 87.25 167 ASP A C 1
ATOM 1327 O O . ASP A 1 167 ? 7.507 -17.006 -15.662 1.00 87.25 167 ASP A O 1
ATOM 1331 N N . LYS A 1 168 ? 8.147 -15.803 -17.439 1.00 88.50 168 LYS A N 1
ATOM 1332 C CA . LYS A 1 168 ? 8.166 -14.529 -16.710 1.00 88.50 168 LYS A CA 1
ATOM 1333 C C . LYS A 1 168 ? 6.778 -14.032 -16.342 1.00 88.50 168 LYS A C 1
ATOM 1335 O O . LYS A 1 168 ? 6.657 -13.339 -15.334 1.00 88.50 168 LYS A O 1
ATOM 1340 N N . VAL A 1 169 ? 5.732 -14.391 -17.083 1.00 88.19 169 VAL A N 1
ATOM 1341 C CA . VAL A 1 169 ? 4.349 -14.093 -16.671 1.00 88.19 169 VAL A CA 1
ATOM 1342 C C . VAL A 1 169 ? 4.024 -14.831 -15.371 1.00 88.19 169 VAL A C 1
ATOM 1344 O O . VAL A 1 169 ? 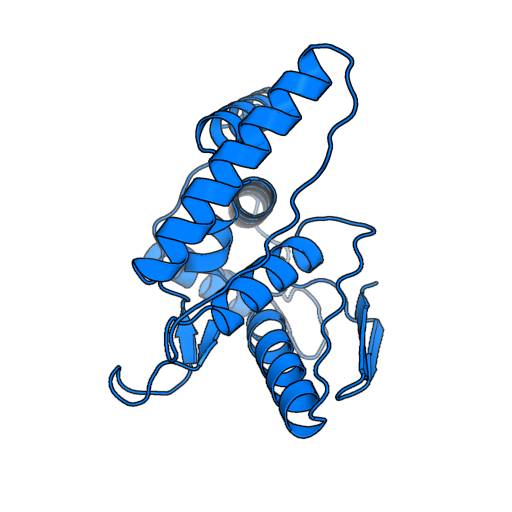3.534 -14.215 -14.421 1.00 88.19 169 VAL A O 1
ATOM 1347 N N . MET A 1 170 ? 4.388 -16.112 -15.279 1.00 88.88 170 MET A N 1
ATOM 1348 C CA . MET A 1 170 ? 4.195 -16.906 -14.064 1.00 88.88 170 MET A CA 1
ATOM 1349 C C . MET A 1 170 ? 5.012 -16.396 -12.872 1.00 88.88 170 MET A C 1
ATOM 1351 O O . MET A 1 170 ? 4.503 -16.366 -11.747 1.00 88.88 170 MET A O 1
ATOM 1355 N N . GLU A 1 171 ? 6.250 -15.945 -13.094 1.00 90.44 171 GLU A N 1
ATOM 1356 C CA . GLU A 1 171 ? 7.062 -15.313 -12.044 1.00 90.44 171 GLU A CA 1
ATOM 1357 C C . GLU A 1 171 ? 6.407 -14.031 -11.501 1.00 90.44 171 GLU A C 1
ATOM 1359 O O . GLU A 1 171 ? 6.404 -13.800 -10.290 1.00 90.44 171 GLU A O 1
ATOM 1364 N N . LEU A 1 172 ? 5.837 -13.190 -12.374 1.00 91.75 172 LEU A N 1
ATOM 1365 C CA . LEU A 1 172 ? 5.147 -11.964 -11.958 1.00 91.75 172 LEU A CA 1
ATOM 1366 C C . LEU A 1 172 ? 3.887 -12.282 -11.148 1.00 91.75 172 LEU A C 1
ATOM 1368 O O . LEU A 1 172 ? 3.709 -11.710 -10.073 1.00 91.75 172 LEU A O 1
ATOM 1372 N N . TYR A 1 173 ? 3.072 -13.227 -11.626 1.00 91.19 173 TYR A N 1
ATOM 1373 C CA . TYR A 1 173 ? 1.883 -13.700 -10.916 1.00 91.19 173 TYR A CA 1
ATOM 1374 C C . TYR A 1 173 ? 2.233 -14.238 -9.522 1.00 91.19 173 TYR A C 1
ATOM 1376 O O . TYR A 1 173 ? 1.587 -13.890 -8.536 1.00 91.19 173 TYR A O 1
ATOM 1384 N N . THR A 1 174 ? 3.293 -15.044 -9.418 1.00 91.81 174 THR A N 1
ATOM 1385 C CA . THR A 1 174 ? 3.722 -15.617 -8.134 1.00 91.81 174 THR A CA 1
ATOM 1386 C C . THR A 1 174 ? 4.123 -14.520 -7.154 1.00 91.81 174 THR A C 1
ATOM 1388 O O . THR A 1 174 ? 3.678 -14.536 -6.015 1.00 91.81 174 THR A O 1
ATOM 1391 N N . ARG A 1 175 ? 4.875 -13.506 -7.602 1.00 93.25 175 ARG A N 1
ATOM 1392 C CA . ARG A 1 175 ? 5.259 -12.360 -6.757 1.00 93.25 175 ARG A CA 1
ATOM 1393 C C . ARG A 1 175 ? 4.055 -11.560 -6.263 1.00 93.25 175 ARG A C 1
ATOM 1395 O O . ARG A 1 175 ? 4.060 -11.111 -5.121 1.00 93.25 175 ARG A O 1
ATOM 1402 N N . ASP A 1 176 ? 3.039 -11.387 -7.105 1.00 93.75 176 ASP A N 1
ATOM 1403 C CA . ASP A 1 176 ? 1.790 -10.737 -6.700 1.00 93.75 176 ASP A CA 1
ATOM 1404 C C . ASP A 1 176 ? 1.060 -11.534 -5.634 1.00 93.75 176 ASP A C 1
ATOM 1406 O O . ASP A 1 176 ? 0.667 -10.978 -4.610 1.00 93.75 176 ASP A O 1
ATOM 1410 N N . LYS A 1 177 ? 0.923 -12.843 -5.853 1.00 93.44 177 LYS A N 1
ATOM 1411 C CA . LYS A 1 177 ? 0.317 -13.756 -4.888 1.00 93.44 177 LYS A CA 1
ATOM 1412 C C . LYS A 1 177 ? 1.085 -13.776 -3.575 1.00 93.44 177 LYS A C 1
ATOM 1414 O O . LYS A 1 177 ? 0.444 -13.702 -2.538 1.00 93.44 177 LYS A O 1
ATOM 1419 N N . THR A 1 178 ? 2.418 -13.770 -3.594 1.00 95.94 178 THR A N 1
ATOM 1420 C CA . THR A 1 178 ? 3.230 -13.698 -2.372 1.00 95.94 178 THR A CA 1
ATOM 1421 C C . THR A 1 178 ? 2.882 -12.467 -1.541 1.00 95.94 178 THR A C 1
ATOM 1423 O O . THR A 1 178 ? 2.681 -12.599 -0.338 1.00 95.94 178 THR A O 1
ATOM 1426 N N . ILE A 1 179 ? 2.736 -11.290 -2.155 1.00 96.81 179 ILE A N 1
ATOM 1427 C CA . ILE A 1 179 ? 2.318 -10.093 -1.414 1.00 96.81 179 ILE A CA 1
ATOM 1428 C C . ILE A 1 179 ? 0.875 -10.259 -0.921 1.00 96.81 179 ILE A C 1
ATOM 1430 O O . ILE A 1 179 ? 0.620 -10.155 0.273 1.00 96.81 179 ILE A O 1
ATOM 1434 N N . LEU A 1 180 ? -0.064 -10.550 -1.826 1.00 95.19 180 LEU A N 1
ATOM 1435 C CA . LEU A 1 180 ? -1.499 -10.586 -1.523 1.00 95.19 180 LEU A CA 1
ATOM 1436 C C . LEU A 1 180 ? -1.874 -11.653 -0.489 1.00 95.19 180 LEU A C 1
ATOM 1438 O O . LEU A 1 180 ? -2.772 -11.434 0.323 1.00 95.19 180 LEU A O 1
ATOM 1442 N N . ASP A 1 181 ? -1.221 -12.811 -0.521 1.00 94.31 181 ASP A N 1
ATOM 1443 C CA . ASP A 1 181 ? -1.520 -13.924 0.372 1.00 94.31 181 ASP A CA 1
ATOM 1444 C C . ASP A 1 181 ? -0.953 -13.744 1.777 1.00 94.31 181 ASP A C 1
ATOM 1446 O O . ASP A 1 181 ? -1.488 -14.352 2.700 1.00 94.31 181 ASP A O 1
ATOM 1450 N N . ASN A 1 182 ? 0.032 -12.860 1.949 1.00 96.19 182 ASN A N 1
ATOM 1451 C CA . ASN A 1 182 ? 0.604 -12.512 3.251 1.00 96.19 182 ASN A CA 1
ATOM 1452 C C . ASN A 1 182 ? 0.047 -11.200 3.834 1.00 96.19 182 ASN A C 1
ATOM 1454 O O . ASN A 1 182 ? 0.473 -10.778 4.908 1.00 96.19 182 ASN A O 1
ATOM 1458 N N . LEU A 1 183 ? -0.913 -10.549 3.166 1.00 96.94 183 LEU A N 1
ATOM 1459 C CA . LEU A 1 183 ? -1.607 -9.403 3.752 1.00 96.94 183 LEU A CA 1
ATOM 1460 C C . LEU A 1 183 ? -2.485 -9.844 4.934 1.00 96.94 183 LEU A C 1
ATOM 1462 O O . LEU A 1 183 ? -3.189 -10.853 4.819 1.00 96.94 183 LEU A O 1
ATOM 1466 N N . PRO A 1 184 ? -2.546 -9.049 6.020 1.00 96.62 184 PRO A N 1
ATOM 1467 C CA . PRO A 1 184 ? -3.527 -9.251 7.079 1.00 96.62 184 PRO A CA 1
ATOM 1468 C C . PRO A 1 184 ? -4.951 -9.265 6.519 1.00 96.62 184 PRO A C 1
ATOM 1470 O O . PRO A 1 184 ? -5.267 -8.509 5.596 1.00 96.62 184 PRO A O 1
ATOM 1473 N N . TRP A 1 185 ? -5.839 -10.069 7.105 1.00 95.31 185 TRP A N 1
ATOM 1474 C CA . TRP A 1 185 ? -7.209 -10.265 6.606 1.00 95.31 185 TRP A CA 1
ATOM 1475 C C . TRP A 1 185 ? -8.018 -8.962 6.474 1.00 95.31 185 TRP A C 1
ATOM 1477 O O . TRP A 1 185 ? -8.909 -8.873 5.636 1.00 95.31 185 TRP A O 1
ATOM 1487 N N . TRP A 1 186 ? -7.691 -7.939 7.266 1.00 95.38 186 TRP A N 1
ATOM 1488 C CA . TRP A 1 186 ? -8.327 -6.618 7.249 1.00 95.38 186 TRP A CA 1
ATOM 1489 C C . TRP A 1 186 ? -7.720 -5.639 6.223 1.00 95.38 186 TRP A C 1
ATOM 1491 O O . TRP A 1 186 ? -8.322 -4.602 5.956 1.00 95.38 186 TRP A O 1
ATOM 1501 N N . LEU A 1 187 ? -6.563 -5.957 5.624 1.00 95.69 187 LEU A N 1
ATOM 1502 C CA . LEU A 1 187 ? -5.992 -5.247 4.462 1.00 95.69 187 LEU A CA 1
ATOM 1503 C C . LEU A 1 187 ? -6.153 -6.020 3.154 1.00 95.69 187 LEU A C 1
ATOM 1505 O O . LEU A 1 187 ? -5.974 -5.450 2.076 1.00 95.69 187 LEU A O 1
ATOM 1509 N N . LYS A 1 188 ? -6.430 -7.323 3.233 1.00 93.06 188 LYS A N 1
ATOM 1510 C CA . LYS A 1 188 ? -6.539 -8.187 2.067 1.00 93.06 188 LYS A CA 1
ATOM 1511 C C . LYS A 1 188 ? -7.884 -7.949 1.368 1.00 93.06 188 LYS A C 1
ATOM 1513 O O . LYS A 1 188 ? -8.927 -8.203 1.970 1.00 93.06 188 LYS A O 1
ATOM 1518 N N . PRO A 1 189 ? -7.895 -7.502 0.100 1.00 89.44 189 PRO A N 1
ATOM 1519 C CA . PRO A 1 189 ? -9.135 -7.398 -0.655 1.00 89.44 189 PRO A CA 1
ATOM 1520 C C . PRO A 1 189 ? -9.743 -8.788 -0.871 1.00 89.44 189 PRO A C 1
ATOM 1522 O O . PRO A 1 189 ? -9.027 -9.784 -1.017 1.00 89.44 189 PRO A O 1
ATOM 1525 N N . GLU A 1 190 ? -11.071 -8.859 -0.926 1.00 87.62 190 GLU A N 1
ATOM 1526 C CA . GLU A 1 190 ? -11.758 -10.102 -1.265 1.00 87.62 190 GLU A CA 1
ATOM 1527 C C . GLU A 1 190 ? -11.373 -10.526 -2.687 1.00 87.62 190 GLU A C 1
ATOM 1529 O O . GLU A 1 190 ? -11.481 -9.740 -3.622 1.00 87.62 190 GLU A O 1
ATOM 1534 N N . ILE A 1 191 ? -10.921 -11.767 -2.863 1.00 87.56 191 ILE A N 1
ATOM 1535 C CA . ILE A 1 191 ? -10.610 -12.331 -4.180 1.00 87.56 191 ILE A CA 1
ATOM 1536 C C . ILE A 1 191 ? -11.814 -13.160 -4.628 1.00 87.56 191 ILE A C 1
ATOM 1538 O O . ILE A 1 191 ? -12.126 -14.173 -4.001 1.00 87.56 191 ILE A O 1
ATOM 1542 N N . LYS A 1 192 ? -12.477 -12.743 -5.712 1.00 85.94 192 LYS A N 1
ATOM 1543 C CA . LYS A 1 192 ? -13.608 -13.478 -6.310 1.00 85.94 192 LYS A CA 1
ATOM 1544 C C . LYS A 1 192 ? -13.144 -14.545 -7.293 1.00 85.94 192 LYS A C 1
ATOM 1546 O O . LYS A 1 192 ? -13.679 -15.648 -7.289 1.00 85.94 192 LYS A O 1
ATOM 1551 N N . TYR A 1 193 ? -12.165 -14.208 -8.134 1.00 85.69 193 TYR A N 1
ATOM 1552 C CA . TYR A 1 193 ? -11.605 -15.116 -9.135 1.00 85.69 193 TYR A CA 1
ATOM 1553 C C . TYR A 1 193 ? -10.085 -15.017 -9.135 1.00 85.69 193 TYR A C 1
ATOM 1555 O O . TYR A 1 193 ? -9.534 -13.920 -9.046 1.00 85.69 193 TYR A O 1
ATOM 1563 N N . ASP A 1 194 ? -9.424 -16.164 -9.240 1.00 89.56 194 ASP A N 1
ATOM 1564 C CA . ASP A 1 194 ? -7.968 -16.275 -9.267 1.00 89.56 194 ASP A CA 1
ATOM 1565 C C . ASP A 1 194 ? -7.574 -17.286 -10.349 1.00 89.56 194 ASP A C 1
ATOM 1567 O O . ASP A 1 194 ? -7.563 -18.499 -10.125 1.00 89.56 194 ASP A O 1
ATOM 1571 N N . GLU A 1 195 ? -7.351 -16.790 -11.567 1.00 86.62 195 GLU A N 1
ATOM 1572 C CA . GLU A 1 195 ? -6.888 -17.603 -12.685 1.00 86.62 195 GLU A CA 1
ATOM 1573 C C . GLU A 1 195 ? -5.361 -17.554 -12.744 1.00 86.62 195 GLU A C 1
ATOM 1575 O O . GLU A 1 195 ? -4.751 -16.542 -13.116 1.00 86.62 195 GLU A O 1
ATOM 1580 N N . LYS A 1 196 ? -4.745 -18.679 -12.374 1.00 85.00 196 LYS A N 1
ATOM 1581 C CA . LYS A 1 196 ? -3.293 -18.828 -12.285 1.00 85.00 196 LYS A CA 1
ATOM 1582 C C . LYS A 1 196 ? -2.610 -18.421 -13.590 1.00 85.00 196 LYS A C 1
ATOM 1584 O O . LYS A 1 196 ? -2.869 -19.004 -14.636 1.00 85.00 196 LYS A O 1
ATOM 1589 N N . GLY A 1 197 ? -1.695 -17.455 -13.503 1.00 76.25 197 GLY A N 1
ATOM 1590 C CA . GLY A 1 197 ? -0.932 -16.974 -14.659 1.00 76.25 197 GLY A CA 1
ATOM 1591 C C . GLY A 1 197 ? -1.700 -16.052 -15.607 1.00 76.25 197 GLY A C 1
ATOM 1592 O O . GLY A 1 197 ? -1.131 -15.633 -16.609 1.00 76.25 197 GLY A O 1
ATOM 1593 N N . ALA A 1 198 ? -2.953 -15.707 -15.294 1.00 81.75 198 ALA A N 1
ATOM 1594 C CA . ALA A 1 198 ? -3.780 -14.839 -16.124 1.00 81.75 198 ALA A CA 1
ATOM 1595 C C . ALA A 1 198 ? -4.274 -13.608 -15.356 1.00 81.75 198 ALA A C 1
ATOM 1597 O O . ALA A 1 198 ? -3.812 -12.496 -15.617 1.00 81.75 198 ALA A O 1
ATOM 1598 N N . HIS A 1 199 ? -5.216 -13.772 -14.422 1.00 82.75 199 HIS A N 1
ATOM 1599 C CA . HIS A 1 199 ? -5.824 -12.630 -13.743 1.00 82.75 199 HIS A CA 1
ATOM 1600 C C . HIS A 1 199 ? -6.346 -12.945 -12.340 1.00 82.75 199 HIS A C 1
ATOM 1602 O O . HIS A 1 199 ? -6.887 -14.013 -12.075 1.00 82.75 199 HIS A O 1
ATOM 1608 N N . ILE A 1 200 ? -6.240 -11.945 -11.464 1.00 84.44 200 ILE A N 1
ATOM 1609 C CA . ILE A 1 200 ? -6.838 -11.930 -10.127 1.00 84.44 200 ILE A CA 1
ATOM 1610 C C . ILE A 1 200 ? -7.939 -10.865 -10.142 1.00 84.44 200 ILE A C 1
ATOM 1612 O O . ILE A 1 200 ? -7.690 -9.717 -10.521 1.00 84.44 200 ILE A O 1
ATOM 1616 N N . HIS A 1 201 ? -9.160 -11.241 -9.769 1.00 85.00 201 HIS A N 1
ATOM 1617 C CA . HIS A 1 201 ? -10.311 -10.346 -9.691 1.00 85.00 201 HIS A CA 1
ATOM 1618 C C . HIS A 1 201 ? -10.713 -10.117 -8.237 1.00 85.00 201 HIS A C 1
ATOM 1620 O O . HIS A 1 201 ? -11.037 -11.068 -7.520 1.00 85.00 201 HIS A O 1
ATOM 1626 N N . PHE A 1 202 ? -10.743 -8.847 -7.836 1.00 84.94 202 PHE A N 1
ATOM 1627 C CA . PHE A 1 202 ? -11.160 -8.435 -6.500 1.00 84.94 202 PHE A CA 1
ATOM 1628 C C . PHE A 1 202 ? -12.655 -8.114 -6.437 1.00 84.94 202 PHE A C 1
ATOM 1630 O O . PHE A 1 202 ? -13.261 -7.739 -7.444 1.00 84.94 202 PHE A O 1
ATOM 1637 N N . GLY A 1 203 ? -13.237 -8.333 -5.260 1.00 67.12 203 GLY A N 1
ATOM 1638 C CA . GLY A 1 203 ? -14.662 -8.223 -4.980 1.00 67.12 203 GLY A CA 1
ATOM 1639 C C . GLY A 1 203 ? -15.193 -6.824 -4.764 1.00 67.12 203 GLY A C 1
ATOM 1640 O O . GLY A 1 203 ? -14.441 -5.961 -4.272 1.00 67.12 203 GLY A O 1
#

Sequence (203 aa):
MYSQGIIEAQQGRLEKRLGFKLTRYPLDKVEAWVAHLDAAYDNDKKLLRRALTPEEDRFILNETLLSTIDYLYHAERYHTIELDAMEGGGLGHLRLWGSQTIVLKHLAKWQDEDQYRVANKADAIGTLVAAHKARQLGMTALCRSLSAHRLTTVPGVRVLAGSVDEDKVMELYTRDKTILDNLPWWLKPEIKYDEKGAHIHFG

Foldseek 3Di:
DLAPVQLVVQQVVVCVVVVHHQDLDDQVVLVVLLVVVVVQADPVVRDGVDDDDPVNVVVLVSQLSSLQSPLVSVQQRQFWFFDDVVVVTDIDGDDADPLLVVVSVVVNVLVVVQVVQVVVVHHRPDDDDDDPDDPDNCVLLSVLSVVLSCVQRPPPDDDDDDDPDLVVLQVSQVSNCSRLVRGRSSSRFAWPDDDRSPDTDGD

Radius of gyration: 18.03 Å; chains: 1; bounding box: 39×47×45 Å